Protein AF-A0A7C6YIY3-F1 (afdb_monomer)

Solvent-accessible surface area (backbone atoms only — not comparable to full-atom values): 11981 Å² total; per-residue (Å²): 142,81,89,78,85,79,81,83,80,80,79,81,80,77,78,80,65,82,76,71,79,77,75,71,78,44,75,44,68,68,33,53,47,62,48,60,48,76,45,99,86,61,43,29,39,39,35,44,36,36,70,47,100,88,43,53,32,35,40,30,30,36,34,47,56,47,96,88,16,59,34,38,36,41,31,67,74,49,58,44,71,74,20,44,35,39,30,24,82,47,53,81,66,39,66,29,34,70,70,49,66,71,72,49,68,59,40,39,60,69,67,86,74,91,46,59,62,47,76,37,41,46,79,42,74,44,38,35,28,35,40,38,38,45,64,90,82,38,60,93,87,38,51,28,25,13,24,28,36,31,38,34,25,74,44,84,51,57,43,64,81,46,27,35,35,20,66,68,46,78,16,26,23,26,94,52,97,48,50,68,76,70,92,48,63,72,59,50,52,54,51,53,53,52,62,65,69,61,63,77,82,79,77,79,82,79,80,131

Foldseek 3Di:
DDDDDDDDDDDPPPPPDPPPPPPDWDKDKPQKDKDWDQDPVQKIKMKIWGNDPFDIKMWIDIWGADPQLQKIWGWTPDIDVRWFKFKFWDDFFDWFADVCRVPGQGQDGPPDDTGDIDMAGAPDKTKIKMWTHDPVPDDQVGQIKIKMWIWHRNSHTIDTPIMMITHNRQTDGTPDRDGDDPPPDVVVVVVVVVVVVPPPPPDDDDDD

Mean predicted aligned error: 12.13 Å

Radius of gyration: 26.83 Å; Cα contacts (8 Å, |Δi|>4): 443; chains: 1; bounding box: 51×80×80 Å

Structure (mmCIF, N/CA/C/O backbone):
data_AF-A0A7C6YIY3-F1
#
_entry.id   AF-A0A7C6YIY3-F1
#
loop_
_atom_site.group_PDB
_atom_site.id
_atom_site.type_symbol
_atom_site.label_atom_id
_atom_site.label_alt_id
_atom_site.label_comp_id
_atom_site.label_asym_id
_atom_site.label_entity_id
_atom_site.label_seq_id
_atom_site.pdbx_PDB_ins_code
_atom_site.Cartn_x
_atom_site.Cartn_y
_atom_site.Cartn_z
_atom_site.occupancy
_atom_site.B_iso_or_equiv
_atom_site.auth_seq_id
_atom_site.auth_comp_id
_atom_site.auth_asym_id
_atom_site.auth_atom_id
_atom_site.pdbx_PDB_model_num
ATOM 1 N N . MET A 1 1 ? 33.612 -50.902 -59.849 1.00 39.56 1 MET A N 1
ATOM 2 C CA . MET A 1 1 ? 32.953 -50.657 -58.546 1.00 39.56 1 MET A CA 1
ATOM 3 C C . MET A 1 1 ? 33.917 -49.926 -57.624 1.00 39.56 1 MET A C 1
ATOM 5 O O . MET A 1 1 ? 34.921 -50.506 -57.236 1.00 39.56 1 MET A O 1
ATOM 9 N N . ARG A 1 2 ? 33.651 -48.655 -57.305 1.00 32.12 2 ARG A N 1
ATOM 10 C CA . ARG A 1 2 ? 34.307 -47.926 -56.209 1.00 32.12 2 ARG A CA 1
ATOM 11 C C . ARG A 1 2 ? 33.213 -47.223 -55.412 1.00 32.12 2 ARG A C 1
ATOM 13 O O . ARG A 1 2 ? 32.501 -46.386 -55.956 1.00 32.12 2 ARG A O 1
ATOM 20 N N . LEU A 1 3 ? 33.052 -47.638 -54.158 1.00 38.47 3 LEU A N 1
ATOM 21 C CA . LEU A 1 3 ? 32.149 -47.038 -53.182 1.00 38.47 3 LEU A CA 1
ATOM 22 C C . LEU A 1 3 ? 32.802 -45.736 -52.694 1.00 38.47 3 LEU A C 1
ATOM 24 O O . LEU A 1 3 ? 33.882 -45.785 -52.111 1.00 38.47 3 LEU A O 1
ATOM 28 N N . VAL A 1 4 ? 32.179 -44.582 -52.935 1.00 35.66 4 VAL A N 1
ATOM 29 C CA . VAL A 1 4 ? 32.596 -43.310 -52.323 1.00 35.66 4 VAL A CA 1
ATOM 30 C C . VAL A 1 4 ? 31.520 -42.915 -51.323 1.00 35.66 4 VAL A C 1
ATOM 32 O O . VAL A 1 4 ? 30.440 -42.459 -51.693 1.00 35.66 4 VAL A O 1
ATOM 35 N N . ALA A 1 5 ? 31.812 -43.137 -50.044 1.00 40.94 5 ALA A N 1
ATOM 36 C CA . ALA A 1 5 ? 30.994 -42.669 -48.939 1.00 40.94 5 ALA A CA 1
ATOM 37 C C . ALA A 1 5 ? 31.125 -41.141 -48.836 1.00 40.94 5 ALA A C 1
ATOM 39 O O . ALA A 1 5 ? 32.177 -40.628 -48.465 1.00 40.94 5 ALA A O 1
ATOM 40 N N . LYS A 1 6 ? 30.063 -40.402 -49.172 1.00 39.03 6 LYS A N 1
ATOM 41 C CA . LYS A 1 6 ? 29.974 -38.965 -48.882 1.00 39.03 6 LYS A CA 1
ATOM 42 C C . LYS A 1 6 ? 29.513 -38.786 -47.435 1.00 39.03 6 LYS A C 1
ATOM 44 O O . LYS A 1 6 ? 28.383 -39.124 -47.092 1.00 39.03 6 LYS A O 1
ATOM 49 N N . HIS A 1 7 ? 30.409 -38.296 -46.583 1.00 38.88 7 HIS A N 1
ATOM 50 C CA . HIS A 1 7 ? 30.080 -37.834 -45.239 1.00 38.88 7 HIS A CA 1
ATOM 51 C C . HIS A 1 7 ? 29.157 -36.614 -45.329 1.00 38.88 7 HIS A C 1
ATOM 53 O O . HIS A 1 7 ? 29.499 -35.613 -45.954 1.00 38.88 7 HIS A O 1
ATOM 59 N N . ILE A 1 8 ? 27.976 -36.715 -44.719 1.00 45.12 8 ILE A N 1
ATOM 60 C CA . ILE A 1 8 ? 27.079 -35.580 -44.504 1.00 45.12 8 ILE A CA 1
ATOM 61 C C . ILE A 1 8 ? 27.660 -34.804 -43.322 1.00 45.12 8 ILE A C 1
ATOM 63 O O . ILE A 1 8 ? 27.563 -35.244 -42.178 1.00 45.12 8 ILE A O 1
ATOM 67 N N . LEU A 1 9 ? 28.315 -33.683 -43.620 1.00 38.78 9 LEU A N 1
ATOM 68 C CA . LEU A 1 9 ? 28.727 -32.701 -42.627 1.00 38.78 9 LEU A CA 1
ATOM 69 C C . LEU A 1 9 ? 27.454 -31.970 -42.168 1.00 38.78 9 LEU A C 1
ATOM 71 O O . LEU A 1 9 ? 26.883 -31.181 -42.916 1.00 38.78 9 LEU A O 1
ATOM 75 N N . ALA A 1 10 ? 26.956 -32.291 -40.976 1.00 40.22 10 ALA A N 1
ATOM 76 C CA . ALA A 1 10 ? 25.868 -31.545 -40.357 1.00 40.22 10 ALA A CA 1
ATOM 77 C C . ALA A 1 10 ? 26.463 -30.304 -39.682 1.00 40.22 10 ALA A C 1
ATOM 79 O O . ALA A 1 10 ? 27.001 -30.382 -38.579 1.00 40.22 10 ALA A O 1
ATOM 80 N N . THR A 1 11 ? 26.411 -29.167 -40.370 1.00 42.62 11 THR A N 1
ATOM 81 C CA . THR A 1 11 ? 26.765 -27.867 -39.798 1.00 42.62 11 THR A CA 1
ATOM 82 C C . THR A 1 11 ? 25.666 -27.460 -38.820 1.00 42.62 11 THR A C 1
ATOM 84 O O . THR A 1 11 ? 24.574 -27.078 -39.234 1.00 42.62 11 THR A O 1
ATOM 87 N N . ILE A 1 12 ? 25.934 -27.563 -37.518 1.00 45.62 12 ILE A N 1
ATOM 88 C CA . ILE A 1 12 ? 25.089 -26.948 -36.491 1.00 45.62 12 ILE A CA 1
ATOM 89 C C . ILE A 1 12 ? 25.395 -25.450 -36.531 1.00 45.62 12 ILE A C 1
ATOM 91 O O . ILE A 1 12 ? 26.415 -25.000 -36.013 1.00 45.62 12 ILE A O 1
ATOM 95 N N . VAL A 1 13 ? 24.534 -24.683 -37.197 1.00 43.25 13 VAL A N 1
ATOM 96 C CA . VAL A 1 13 ? 24.533 -23.222 -37.095 1.00 43.25 13 VAL A CA 1
ATOM 97 C C . VAL A 1 13 ? 23.925 -22.885 -35.738 1.00 43.25 13 VAL A C 1
ATOM 99 O O . VAL A 1 13 ? 22.707 -22.878 -35.577 1.00 43.25 13 VAL A O 1
ATOM 102 N N . VAL A 1 14 ? 24.776 -22.665 -34.737 1.00 43.12 14 VAL A N 1
ATOM 103 C CA . VAL A 1 14 ? 24.353 -22.033 -33.485 1.00 43.12 14 VAL A CA 1
ATOM 104 C C . VAL A 1 14 ? 24.139 -20.560 -33.815 1.00 43.12 14 VAL A C 1
ATOM 106 O O . VAL A 1 14 ? 25.095 -19.799 -33.935 1.00 43.12 14 VAL A O 1
ATOM 109 N N . LEU A 1 15 ? 22.883 -20.179 -34.049 1.00 44.00 15 LEU A N 1
ATOM 110 C CA . LEU A 1 15 ? 22.473 -18.781 -34.111 1.00 44.00 15 LEU A CA 1
ATOM 111 C C . LEU A 1 15 ? 22.815 -18.148 -32.759 1.00 44.00 15 LEU A C 1
ATOM 113 O O . LEU A 1 15 ? 22.120 -18.367 -31.770 1.00 44.00 15 LEU A O 1
ATOM 117 N N . SER A 1 16 ? 23.903 -17.384 -32.715 1.00 43.12 16 SER A N 1
ATOM 118 C CA . SER A 1 16 ? 24.201 -16.451 -31.634 1.00 43.12 16 SER A CA 1
ATOM 119 C C . SER A 1 16 ? 23.201 -15.298 -31.712 1.00 43.12 16 SER A C 1
ATOM 121 O O . SER A 1 16 ? 23.527 -14.200 -32.165 1.00 43.12 16 SER A O 1
ATOM 123 N N . ALA A 1 17 ? 21.949 -15.566 -31.344 1.00 47.16 17 ALA A N 1
ATOM 124 C CA . ALA A 1 17 ? 21.047 -14.497 -30.970 1.00 47.16 17 ALA A CA 1
ATOM 125 C C . ALA A 1 17 ? 21.669 -13.801 -29.748 1.00 47.16 17 ALA A C 1
ATOM 127 O O . ALA A 1 17 ? 22.177 -14.500 -28.862 1.00 47.16 17 ALA A O 1
ATOM 128 N N . PRO A 1 18 ? 21.684 -12.460 -29.687 1.00 43.66 18 PRO A N 1
ATOM 129 C CA . PRO A 1 18 ? 22.005 -11.789 -28.443 1.00 43.66 18 PRO A CA 1
ATOM 130 C C . PRO A 1 18 ? 21.003 -12.305 -27.415 1.00 43.66 18 PRO A C 1
ATOM 132 O O . PRO A 1 18 ? 19.796 -12.109 -27.554 1.00 43.66 18 PRO A O 1
ATOM 135 N N . ILE A 1 19 ? 21.503 -13.029 -26.417 1.00 48.44 19 ILE A N 1
ATOM 136 C CA . ILE A 1 19 ? 20.748 -13.275 -25.201 1.00 48.44 19 ILE A CA 1
ATOM 137 C C . ILE A 1 19 ? 20.610 -11.878 -24.607 1.00 48.44 19 ILE A C 1
ATOM 139 O O . ILE A 1 19 ? 21.538 -11.385 -23.968 1.00 48.44 19 ILE A O 1
ATOM 143 N N . ALA A 1 20 ? 19.504 -11.189 -24.904 1.00 46.34 20 ALA A N 1
ATOM 144 C CA . ALA A 1 20 ? 19.043 -10.133 -24.025 1.00 46.34 20 ALA A CA 1
ATOM 145 C C . ALA A 1 20 ? 19.042 -10.791 -22.648 1.00 46.34 20 ALA A C 1
ATOM 147 O O . ALA A 1 20 ? 18.379 -11.814 -22.474 1.00 46.34 20 ALA A O 1
ATOM 148 N N . ALA A 1 21 ? 19.916 -10.330 -21.753 1.00 49.81 21 ALA A N 1
ATOM 149 C CA . ALA A 1 21 ? 19.977 -10.850 -20.404 1.00 49.81 21 ALA A CA 1
ATOM 150 C C . ALA A 1 21 ? 18.577 -10.651 -19.824 1.00 49.81 21 ALA A C 1
ATOM 152 O O . ALA A 1 21 ? 18.190 -9.525 -19.520 1.00 49.81 21 ALA A O 1
ATOM 153 N N . LEU A 1 22 ? 17.790 -11.727 -19.800 1.00 57.31 22 LEU A N 1
ATOM 154 C CA . LEU A 1 22 ? 16.490 -11.750 -19.161 1.00 57.31 22 LEU A CA 1
ATOM 155 C C . LEU A 1 22 ? 16.802 -11.508 -17.689 1.00 57.31 22 LEU A C 1
ATOM 157 O O . LEU A 1 22 ? 17.429 -12.338 -17.026 1.00 57.31 22 LEU A O 1
ATOM 161 N N . ALA A 1 23 ? 16.543 -10.280 -17.247 1.00 64.75 23 ALA A N 1
ATOM 162 C CA . ALA A 1 23 ? 16.708 -9.918 -15.859 1.00 64.75 23 ALA A CA 1
ATOM 163 C C . ALA A 1 23 ? 15.622 -10.681 -15.112 1.00 64.75 23 ALA A C 1
ATOM 165 O O . ALA A 1 23 ? 14.443 -10.371 -15.260 1.00 64.75 23 ALA A O 1
ATOM 166 N N . LEU A 1 24 ? 16.032 -11.710 -14.370 1.00 78.31 24 LEU A N 1
ATOM 167 C CA . LEU A 1 24 ? 15.120 -12.430 -13.4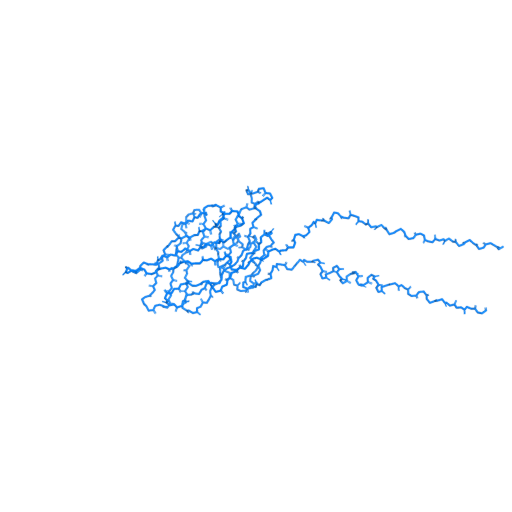96 1.00 78.31 24 LEU A CA 1
ATOM 168 C C . LEU A 1 24 ? 14.465 -11.415 -12.553 1.00 78.31 24 LEU A C 1
ATOM 170 O O . LEU A 1 24 ? 15.185 -10.560 -12.024 1.00 78.31 24 LEU A O 1
ATOM 174 N N . PRO A 1 25 ? 13.147 -11.506 -12.323 1.00 83.81 25 PRO A N 1
ATOM 175 C CA . PRO A 1 25 ? 12.470 -10.591 -11.423 1.00 83.81 25 PRO A CA 1
ATOM 176 C C . PRO A 1 25 ? 13.109 -10.663 -10.037 1.00 83.81 25 PRO A C 1
ATOM 178 O O . PRO A 1 25 ? 13.363 -11.747 -9.502 1.00 83.81 25 PRO A O 1
ATOM 181 N N . VAL A 1 26 ? 13.366 -9.494 -9.458 1.00 88.81 26 VAL A N 1
ATOM 182 C CA . VAL A 1 26 ? 13.938 -9.359 -8.118 1.00 88.81 26 VAL A CA 1
ATOM 183 C C . VAL A 1 26 ? 12.818 -8.899 -7.206 1.00 88.81 26 VAL A C 1
ATOM 185 O O . VAL A 1 26 ? 12.402 -7.745 -7.276 1.00 88.81 26 VAL A O 1
ATOM 188 N N . ILE A 1 27 ? 12.314 -9.824 -6.388 1.00 90.56 27 ILE A N 1
ATOM 189 C CA . ILE A 1 27 ? 11.219 -9.574 -5.450 1.00 90.56 27 ILE A CA 1
ATOM 190 C C . ILE A 1 27 ? 11.792 -9.416 -4.048 1.00 90.56 27 ILE A C 1
ATOM 192 O O . ILE A 1 27 ? 12.449 -10.321 -3.531 1.00 90.56 27 ILE A O 1
ATOM 196 N N . GLU A 1 28 ? 11.492 -8.284 -3.429 1.00 91.69 28 GLU A N 1
ATOM 197 C CA . GLU A 1 28 ? 11.778 -8.002 -2.029 1.00 91.69 28 GLU A CA 1
ATOM 198 C C . GLU A 1 28 ? 10.480 -7.987 -1.228 1.00 91.69 28 GLU A C 1
ATOM 200 O O . GLU A 1 28 ? 9.448 -7.519 -1.706 1.00 91.69 28 GLU A O 1
ATOM 205 N N . TRP A 1 29 ? 10.537 -8.518 -0.011 1.00 93.44 29 TRP A N 1
ATOM 206 C CA . TRP A 1 29 ? 9.397 -8.659 0.890 1.00 93.44 29 TRP A CA 1
ATOM 207 C C . TRP A 1 29 ? 9.463 -7.645 2.023 1.00 93.44 29 TRP A C 1
ATOM 209 O O . TRP A 1 29 ? 10.544 -7.168 2.359 1.00 93.44 29 TRP A O 1
ATOM 219 N N . ASP A 1 30 ? 8.308 -7.363 2.626 1.00 93.69 30 ASP A N 1
ATOM 220 C CA . ASP A 1 30 ? 8.173 -6.461 3.776 1.00 93.69 30 ASP A CA 1
ATOM 221 C C . ASP A 1 30 ? 8.700 -5.045 3.490 1.00 93.69 30 ASP A C 1
ATOM 223 O O . ASP A 1 30 ? 9.274 -4.368 4.342 1.00 93.69 30 ASP A O 1
ATOM 227 N N . THR A 1 31 ? 8.477 -4.593 2.257 1.00 92.38 31 THR A N 1
ATOM 228 C CA . THR A 1 31 ? 8.979 -3.327 1.720 1.00 92.38 31 THR A CA 1
ATOM 229 C C . THR A 1 31 ? 8.103 -2.127 2.063 1.00 92.38 31 THR A C 1
ATOM 231 O O . THR A 1 31 ? 8.478 -1.003 1.740 1.00 92.38 31 THR A O 1
ATOM 234 N N . VAL A 1 32 ? 6.945 -2.319 2.702 1.00 93.25 32 VAL A N 1
ATOM 235 C CA . VAL A 1 32 ? 6.031 -1.233 3.078 1.00 93.25 32 VAL A CA 1
ATOM 236 C C . VAL A 1 32 ? 5.832 -1.177 4.584 1.00 93.25 32 VAL A C 1
ATOM 238 O O . VAL A 1 32 ? 5.565 -2.180 5.244 1.00 93.25 32 VAL A O 1
ATOM 241 N N . ARG A 1 33 ? 5.918 0.036 5.128 1.00 94.06 33 ARG A N 1
ATOM 242 C CA . ARG A 1 33 ? 5.692 0.347 6.539 1.00 94.06 33 ARG A CA 1
ATOM 243 C C . ARG A 1 33 ? 4.555 1.344 6.663 1.00 94.06 33 ARG A C 1
ATOM 245 O O . ARG A 1 33 ? 4.484 2.295 5.890 1.00 94.06 33 ARG A O 1
ATOM 252 N N . VAL A 1 34 ? 3.716 1.149 7.673 1.00 94.94 34 VAL A N 1
ATOM 253 C CA . VAL A 1 34 ? 2.663 2.094 8.044 1.00 94.94 34 VAL A CA 1
ATOM 254 C C . VAL A 1 34 ? 2.908 2.614 9.455 1.00 94.94 34 VAL A C 1
ATOM 256 O O . VAL A 1 34 ? 3.356 1.879 10.335 1.00 94.94 34 VAL A O 1
ATOM 259 N N . SER A 1 35 ? 2.621 3.889 9.665 1.00 96.50 35 SER A N 1
ATOM 260 C CA . SER A 1 35 ? 2.409 4.477 10.981 1.00 96.50 35 SER A CA 1
ATOM 261 C C . SER A 1 35 ? 0.991 5.017 11.009 1.00 96.50 35 SER A C 1
ATOM 263 O O . SER A 1 35 ? 0.559 5.635 10.039 1.00 96.50 35 SER A O 1
ATOM 265 N N . TYR A 1 36 ? 0.281 4.765 12.099 1.00 97.38 36 TYR A N 1
ATOM 266 C CA . TYR A 1 36 ? -1.085 5.209 12.312 1.00 97.38 36 TYR A CA 1
ATOM 267 C C . TYR A 1 36 ? -1.205 5.690 13.755 1.00 97.38 36 TYR A C 1
ATOM 269 O O . TYR A 1 36 ? -0.729 5.018 14.671 1.00 97.38 36 TYR A O 1
ATOM 277 N N . ASP A 1 37 ? -1.817 6.850 13.943 1.00 97.06 37 ASP A N 1
ATOM 278 C CA . ASP A 1 37 ? -2.090 7.442 15.245 1.00 97.06 37 ASP A CA 1
ATOM 279 C C . ASP A 1 37 ? -3.506 8.019 15.255 1.00 97.06 37 ASP A C 1
ATOM 281 O O . ASP A 1 37 ? -3.958 8.602 14.268 1.00 97.06 37 ASP A O 1
ATOM 285 N N . TYR A 1 38 ? -4.205 7.855 16.376 1.00 95.56 38 TYR A N 1
ATOM 286 C CA . TYR A 1 38 ? -5.533 8.421 16.588 1.00 95.56 38 TYR A CA 1
ATOM 287 C C . TYR A 1 38 ? -5.484 9.373 17.778 1.00 95.56 38 TYR A C 1
ATOM 289 O O . TYR A 1 38 ? -5.394 8.964 18.939 1.00 95.56 38 TYR A O 1
ATOM 297 N N . GLY A 1 39 ? -5.516 10.664 17.466 1.00 90.31 39 GLY A N 1
ATOM 298 C CA . GLY A 1 39 ? -5.338 11.735 18.425 1.00 90.31 39 GLY A CA 1
ATOM 299 C C . GLY A 1 39 ? -6.551 11.947 19.340 1.00 90.31 39 GLY A C 1
ATOM 300 O O . GLY A 1 39 ? -7.681 11.572 19.019 1.00 90.31 39 GLY A O 1
ATOM 301 N N . PRO A 1 40 ? -6.359 12.655 20.468 1.00 85.75 40 PRO A N 1
ATOM 302 C CA . PRO A 1 40 ? -7.409 12.905 21.460 1.00 85.75 40 PRO A CA 1
ATOM 303 C C . PRO A 1 40 ? -8.582 13.753 20.938 1.00 85.75 40 PRO A C 1
ATOM 305 O O . PRO A 1 40 ? -9.622 13.822 21.587 1.00 85.75 40 PRO A O 1
ATOM 308 N N . TRP A 1 41 ? -8.422 14.397 19.781 1.00 87.38 41 TRP A N 1
ATOM 309 C CA . TRP A 1 41 ? -9.437 15.234 19.137 1.00 87.38 41 TRP A CA 1
ATOM 310 C C . TRP A 1 41 ? -10.194 14.518 18.012 1.00 87.38 41 TRP A C 1
ATOM 312 O O . TRP A 1 41 ? -10.923 15.168 17.272 1.00 87.38 41 TRP A O 1
ATOM 322 N N . GLY A 1 42 ? -10.016 13.202 17.866 1.00 85.19 42 GLY A N 1
ATOM 323 C CA . GLY A 1 42 ? -10.632 12.429 16.785 1.00 85.19 42 GLY A CA 1
ATOM 324 C C . GLY A 1 42 ? -9.900 12.516 15.445 1.00 85.19 42 GLY A C 1
ATOM 325 O O . GLY A 1 42 ? -10.415 12.051 14.435 1.00 85.19 42 GLY A O 1
ATOM 326 N N . GLU A 1 43 ? -8.706 13.107 15.433 1.00 91.81 43 GLU A N 1
ATOM 327 C CA . GLU A 1 43 ? -7.861 13.228 14.246 1.00 91.81 43 GLU A CA 1
ATOM 328 C C . GLU A 1 43 ? -7.085 11.924 14.032 1.00 91.81 43 GLU A C 1
ATOM 330 O O . GLU A 1 43 ? -6.352 11.487 14.922 1.00 91.81 43 GLU A O 1
ATOM 335 N N . VAL A 1 44 ? -7.215 11.315 12.855 1.00 96.88 44 VAL A N 1
ATOM 336 C CA . VAL A 1 44 ? -6.296 10.259 12.416 1.00 96.88 44 VAL A CA 1
ATOM 337 C C . VAL A 1 44 ? -5.083 10.915 11.779 1.00 96.88 44 VAL A C 1
ATOM 339 O O . VAL A 1 44 ? -5.230 11.851 10.999 1.00 96.88 44 VAL A O 1
ATOM 342 N N . ARG A 1 45 ? -3.893 10.396 12.070 1.00 96.88 45 ARG A N 1
ATOM 343 C CA . ARG A 1 45 ? -2.664 10.680 11.327 1.00 96.88 45 ARG A CA 1
ATOM 344 C C . ARG A 1 45 ? -2.085 9.381 10.826 1.00 96.88 45 ARG A C 1
ATOM 346 O O . ARG A 1 45 ? -2.030 8.403 11.569 1.00 96.88 45 ARG A O 1
ATOM 353 N N . PHE A 1 46 ? -1.595 9.382 9.596 1.00 95.81 46 PHE A N 1
ATOM 354 C CA . PHE A 1 46 ? -0.903 8.222 9.064 1.00 95.81 46 PHE A CA 1
ATOM 355 C C . PHE A 1 46 ? 0.314 8.604 8.232 1.00 95.81 46 PHE A C 1
ATOM 357 O O . PHE A 1 46 ? 0.425 9.711 7.703 1.00 95.81 46 PHE A O 1
ATOM 364 N N . SER A 1 47 ? 1.225 7.648 8.093 1.00 93.69 47 SER A N 1
ATOM 365 C CA . SER A 1 47 ? 2.209 7.649 7.017 1.00 93.69 47 SER A CA 1
ATOM 366 C C . SER A 1 47 ? 2.373 6.249 6.446 1.00 93.69 47 SER A C 1
ATOM 368 O O . SER A 1 47 ? 2.328 5.264 7.184 1.00 93.69 47 SER A O 1
ATOM 370 N N . LEU A 1 48 ? 2.562 6.167 5.134 1.00 92.56 48 LEU A N 1
ATOM 371 C CA . LEU A 1 48 ? 2.891 4.951 4.406 1.00 92.56 48 LEU A CA 1
ATOM 372 C C . LEU A 1 48 ? 4.237 5.171 3.720 1.00 92.56 48 LEU A C 1
ATOM 374 O O . LEU A 1 48 ? 4.403 6.114 2.949 1.00 92.56 48 LEU A O 1
ATOM 378 N N . ARG A 1 49 ? 5.204 4.311 4.023 1.00 91.31 49 ARG A N 1
ATOM 379 C CA . ARG A 1 49 ? 6.578 4.392 3.526 1.00 91.31 49 ARG A CA 1
ATOM 380 C C . ARG A 1 49 ? 6.925 3.125 2.775 1.00 91.31 49 ARG A C 1
ATOM 382 O O . ARG A 1 49 ? 6.748 2.033 3.309 1.00 91.31 49 ARG A O 1
ATOM 389 N N . THR A 1 50 ? 7.486 3.278 1.586 1.00 89.00 50 THR A N 1
ATOM 390 C CA . THR A 1 50 ? 8.090 2.181 0.826 1.00 89.00 50 THR A CA 1
ATOM 391 C C . THR A 1 50 ? 9.606 2.218 0.962 1.00 89.00 50 THR A C 1
ATOM 393 O O . THR A 1 50 ? 10.238 3.277 0.955 1.00 89.00 50 THR A O 1
ATOM 396 N N . GLU A 1 51 ? 10.213 1.046 1.074 1.00 81.31 51 GLU A N 1
ATOM 397 C CA . GLU A 1 51 ? 11.643 0.870 0.886 1.00 81.31 51 GLU A CA 1
ATOM 398 C C . GLU A 1 51 ? 11.902 0.877 -0.624 1.00 81.31 51 GLU A C 1
ATOM 400 O O . GLU A 1 51 ? 11.353 0.056 -1.358 1.00 81.31 51 GLU A O 1
ATOM 405 N N . HIS A 1 52 ? 12.705 1.823 -1.100 1.00 67.69 52 HIS A N 1
ATOM 406 C CA . HIS A 1 52 ? 13.065 1.976 -2.510 1.00 67.69 52 HIS A CA 1
ATOM 407 C C . HIS A 1 52 ? 14.582 1.981 -2.654 1.00 67.69 52 HIS A C 1
ATOM 409 O O . HIS A 1 52 ? 15.294 2.484 -1.781 1.00 67.69 52 HIS A O 1
ATOM 415 N N . SER A 1 53 ? 15.061 1.458 -3.780 1.00 59.88 53 SER A N 1
ATOM 416 C CA . SER A 1 53 ? 16.478 1.212 -4.066 1.00 59.88 53 SER A CA 1
ATOM 417 C C . SER A 1 53 ? 17.364 2.462 -3.963 1.00 59.88 53 SER A C 1
ATOM 419 O O . SER A 1 53 ? 18.552 2.356 -3.661 1.00 59.88 53 SER A O 1
ATOM 421 N N . PHE A 1 54 ? 16.798 3.655 -4.189 1.00 62.88 54 PHE A N 1
ATOM 422 C CA . PHE A 1 54 ? 17.547 4.921 -4.232 1.00 62.88 54 PHE A CA 1
ATOM 423 C C . PHE A 1 54 ? 17.105 5.967 -3.198 1.00 62.88 54 PHE A C 1
ATOM 425 O O . PHE A 1 54 ? 17.920 6.773 -2.751 1.00 62.88 54 PHE A O 1
ATOM 432 N N . SER A 1 55 ? 15.823 5.991 -2.830 1.00 66.31 55 SER A N 1
ATOM 433 C CA . SER A 1 55 ? 15.253 6.925 -1.847 1.00 66.31 55 SER A CA 1
ATOM 434 C C . SER A 1 55 ? 13.813 6.523 -1.533 1.00 66.31 55 SER A C 1
ATOM 436 O O . SER A 1 55 ? 13.081 6.296 -2.496 1.00 66.31 55 SER A O 1
ATOM 438 N N . PRO A 1 56 ? 13.398 6.432 -0.256 1.00 70.88 56 PRO A N 1
ATOM 439 C CA . PRO A 1 56 ? 12.052 5.996 0.108 1.00 70.88 56 PRO A CA 1
ATOM 440 C C . PRO A 1 56 ? 10.972 6.923 -0.465 1.00 70.88 56 PRO A C 1
ATOM 442 O O . PRO A 1 56 ? 1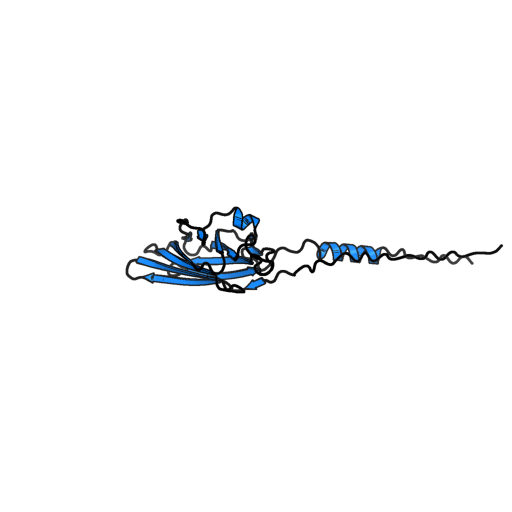1.097 8.153 -0.401 1.00 70.88 56 PRO A O 1
ATOM 445 N N . ALA A 1 57 ? 9.899 6.326 -0.990 1.00 79.62 57 ALA A N 1
ATOM 446 C CA . ALA A 1 57 ? 8.664 7.052 -1.260 1.00 79.62 57 ALA A CA 1
ATOM 447 C C . ALA A 1 57 ? 7.758 6.979 -0.036 1.00 79.62 57 ALA A C 1
ATOM 449 O O . ALA A 1 57 ? 7.421 5.888 0.435 1.00 79.62 57 ALA A O 1
ATOM 450 N N . ASP A 1 58 ? 7.373 8.158 0.435 1.00 86.19 58 ASP A N 1
ATOM 451 C CA . ASP A 1 58 ? 6.546 8.358 1.612 1.00 86.19 58 ASP A CA 1
ATOM 452 C C . ASP A 1 58 ? 5.284 9.116 1.213 1.00 86.19 58 ASP A C 1
ATOM 454 O O . ASP A 1 58 ? 5.379 10.148 0.550 1.00 86.19 58 ASP A O 1
ATOM 458 N N . CYS A 1 59 ? 4.120 8.673 1.679 1.00 88.50 59 CYS A N 1
ATOM 459 C CA . CYS A 1 59 ? 2.933 9.516 1.776 1.00 88.50 59 CYS A CA 1
ATOM 460 C C . CYS A 1 59 ? 2.533 9.671 3.242 1.00 88.50 59 CYS A C 1
ATOM 462 O O . CYS A 1 59 ? 2.731 8.769 4.056 1.00 88.50 59 CYS A O 1
ATOM 464 N N . TRP A 1 60 ? 2.001 10.834 3.596 1.00 91.69 60 TRP A N 1
ATOM 465 C CA . TRP A 1 60 ? 1.434 11.070 4.917 1.00 91.69 60 TRP A CA 1
ATOM 466 C C . TRP A 1 60 ? 0.235 11.997 4.821 1.00 91.69 60 TRP A C 1
ATOM 468 O O . TRP A 1 60 ? 0.070 12.765 3.867 1.00 91.69 60 TRP A O 1
ATOM 478 N N . GLY A 1 61 ? -0.608 11.920 5.834 1.00 93.31 61 GLY A N 1
ATOM 479 C CA . GLY A 1 61 ? -1.784 12.755 5.918 1.00 93.31 61 GLY A CA 1
ATOM 480 C C . GLY A 1 61 ? -2.638 12.384 7.106 1.00 93.31 61 GLY A C 1
ATOM 481 O O . GLY A 1 61 ? -2.139 11.862 8.111 1.00 93.31 61 GLY A O 1
ATOM 482 N N . GLY A 1 62 ? -3.920 12.681 6.968 1.00 95.12 62 GLY A N 1
ATOM 483 C CA . GLY A 1 62 ? -4.881 12.536 8.035 1.00 95.12 62 GLY A CA 1
ATOM 484 C C . GLY A 1 62 ? -5.961 11.513 7.726 1.00 95.12 62 GLY A C 1
ATOM 485 O O . GLY A 1 62 ? -5.842 10.685 6.820 1.00 95.12 62 GLY A O 1
ATOM 486 N N . GLY A 1 63 ? -7.032 11.595 8.500 1.00 95.44 63 GLY A N 1
ATOM 487 C CA . GLY A 1 63 ? -8.232 10.821 8.264 1.00 95.44 63 GLY A CA 1
ATOM 488 C C . GLY A 1 63 ? -9.282 11.015 9.342 1.00 95.44 63 GLY A C 1
ATOM 489 O O . GLY A 1 63 ? -9.112 11.793 10.286 1.00 95.44 63 GLY A O 1
ATOM 490 N N . GLU A 1 64 ? -10.334 10.221 9.229 1.00 95.69 64 GLU A N 1
ATOM 491 C CA . GLU A 1 64 ? -11.389 10.091 10.225 1.00 95.69 64 GLU A CA 1
ATOM 492 C C . GLU A 1 64 ? -11.536 8.629 10.629 1.00 95.69 64 GLU A C 1
ATOM 494 O O . GLU A 1 64 ? -11.431 7.732 9.792 1.00 95.69 64 GLU A O 1
ATOM 499 N N . ARG A 1 65 ? -11.842 8.388 11.903 1.00 96.06 65 ARG A N 1
ATOM 500 C CA . ARG A 1 65 ? -12.166 7.061 12.426 1.00 96.06 65 ARG A CA 1
ATOM 501 C C . ARG A 1 65 ? -13.529 7.103 13.081 1.00 96.06 65 ARG A C 1
ATOM 503 O O . ARG A 1 65 ? -13.837 8.036 13.822 1.00 96.06 65 ARG A O 1
ATOM 510 N N . GLU A 1 66 ? -14.324 6.066 12.868 1.00 95.38 66 GLU A N 1
ATOM 511 C CA . GLU A 1 66 ? -15.571 5.932 13.604 1.00 95.38 66 GLU A CA 1
ATOM 512 C C . GLU A 1 66 ? -15.315 5.700 15.098 1.00 95.38 66 GLU A C 1
ATOM 514 O O . GLU A 1 66 ? -14.371 5.004 15.481 1.00 95.38 66 GLU A O 1
ATOM 519 N N . ALA A 1 67 ? -16.181 6.249 15.952 1.00 91.19 67 ALA A N 1
ATOM 520 C CA . ALA A 1 67 ? -16.059 6.120 17.404 1.00 91.19 67 ALA A CA 1
ATOM 521 C C . ALA A 1 67 ? -16.037 4.655 17.876 1.00 91.19 67 ALA A C 1
ATOM 523 O O . ALA A 1 67 ? -15.261 4.320 18.771 1.00 91.19 67 ALA A O 1
ATOM 524 N N . ASP A 1 68 ? -16.839 3.797 17.240 1.00 93.94 68 ASP A N 1
ATOM 525 C CA . ASP A 1 68 ? -16.952 2.371 17.565 1.00 93.94 68 ASP A CA 1
ATOM 526 C C . ASP A 1 68 ? -15.914 1.500 16.833 1.00 93.94 68 ASP A C 1
ATOM 528 O O . ASP A 1 68 ? -15.851 0.294 17.061 1.00 93.94 68 ASP A O 1
ATOM 532 N N . GLY A 1 69 ? -15.091 2.100 15.965 1.00 94.06 69 GLY A N 1
ATOM 533 C CA . GLY A 1 69 ? -14.010 1.404 15.272 1.00 94.06 69 GLY A CA 1
ATOM 534 C C . GLY A 1 69 ? -14.452 0.496 14.122 1.00 94.06 69 GLY A C 1
ATOM 535 O O . GLY A 1 69 ? -13.688 -0.394 13.760 1.00 94.06 69 GLY A O 1
ATOM 536 N N . TRP A 1 70 ? -15.628 0.687 13.504 1.00 97.62 70 TRP A N 1
ATOM 537 C CA . TRP A 1 70 ? -15.996 -0.135 12.338 1.00 97.62 70 TRP A CA 1
ATOM 538 C C . TRP A 1 70 ? -15.285 0.269 11.054 1.00 97.62 70 TRP A C 1
ATOM 540 O O . TRP A 1 70 ? -15.237 -0.522 10.114 1.00 97.62 70 TRP A O 1
ATOM 550 N N . TRP A 1 71 ? -14.748 1.485 10.988 1.00 97.88 71 TRP A N 1
ATOM 551 C CA . TRP A 1 71 ? -13.991 1.950 9.835 1.00 97.88 71 TRP A CA 1
ATOM 552 C C . TRP A 1 71 ? -13.033 3.087 10.187 1.00 97.88 71 TRP A C 1
ATOM 554 O O . TRP A 1 71 ? -13.207 3.813 11.172 1.00 97.88 71 TRP A O 1
ATOM 564 N N . THR A 1 72 ? -12.035 3.251 9.326 1.00 98.25 72 THR A N 1
ATOM 565 C CA . THR A 1 72 ? -11.167 4.425 9.271 1.00 98.25 72 THR A CA 1
ATOM 566 C C . THR A 1 72 ? -10.999 4.874 7.823 1.00 98.25 72 THR A C 1
ATOM 568 O O . THR A 1 72 ? -11.129 4.081 6.888 1.00 98.25 72 THR A O 1
ATOM 571 N N . THR A 1 73 ? -10.752 6.160 7.626 1.00 97.62 73 THR A N 1
ATOM 572 C CA . THR A 1 73 ? -10.419 6.754 6.332 1.00 97.62 73 THR A CA 1
ATOM 573 C C . THR A 1 73 ? -9.014 7.321 6.389 1.00 97.62 73 THR A C 1
ATOM 575 O O . THR A 1 73 ? -8.588 7.785 7.440 1.00 97.62 73 THR A O 1
ATOM 578 N N . LEU A 1 74 ? -8.293 7.276 5.273 1.00 96.56 74 LEU A N 1
ATOM 579 C CA . LEU A 1 74 ? -6.952 7.832 5.132 1.00 96.56 74 LEU A CA 1
ATOM 580 C C . LEU A 1 74 ? -6.945 8.779 3.929 1.00 96.56 74 LEU A C 1
ATOM 582 O O . LEU A 1 74 ? -7.223 8.345 2.809 1.00 96.56 74 LEU A O 1
ATOM 586 N N . HIS A 1 75 ? -6.621 10.053 4.134 1.00 94.06 75 HIS A N 1
ATOM 587 C CA . HIS A 1 75 ? -6.466 11.041 3.063 1.00 94.06 75 HIS A CA 1
ATOM 588 C C . HIS A 1 75 ? -5.034 11.566 3.031 1.00 94.06 75 HIS A C 1
ATOM 590 O O . HIS A 1 75 ? -4.484 12.001 4.041 1.00 94.06 75 HIS A O 1
ATOM 596 N N . GLN A 1 76 ? -4.401 11.537 1.863 1.00 92.44 76 GLN A N 1
ATOM 597 C CA . GLN A 1 76 ? -3.057 12.084 1.736 1.00 92.44 76 GLN A CA 1
ATOM 598 C C . GLN A 1 76 ? -3.090 13.612 1.784 1.00 92.44 76 GLN A C 1
ATOM 600 O O . GLN A 1 76 ? -3.847 14.256 1.065 1.00 92.44 76 GLN A O 1
ATOM 605 N N . GLU A 1 77 ? -2.194 14.186 2.580 1.00 90.38 77 GLU A N 1
ATOM 606 C CA . GLU A 1 77 ? -1.953 15.631 2.617 1.00 90.38 77 GLU A CA 1
ATOM 607 C C . GLU A 1 77 ? -0.646 15.985 1.910 1.00 90.38 77 GLU A C 1
ATOM 609 O O . GLU A 1 77 ? -0.519 17.046 1.298 1.00 90.38 77 GLU A O 1
ATOM 614 N N . SER A 1 78 ? 0.352 15.102 1.990 1.00 87.38 78 SER A N 1
ATOM 615 C CA . SER A 1 78 ? 1.632 15.306 1.325 1.00 87.38 78 SER A CA 1
ATOM 616 C C . SER A 1 78 ? 2.391 13.996 1.097 1.00 87.38 78 SER A C 1
ATOM 618 O O . SER A 1 78 ? 1.948 12.906 1.461 1.00 87.38 78 SER A O 1
ATOM 620 N N . GLY A 1 79 ? 3.531 14.090 0.422 1.00 83.44 79 GLY A N 1
ATOM 621 C CA . GLY A 1 79 ? 4.383 12.953 0.110 1.00 83.44 79 GLY A CA 1
ATOM 622 C C . GLY A 1 79 ? 5.763 13.370 -0.387 1.00 83.44 79 GLY A C 1
ATOM 623 O O . GLY A 1 79 ? 5.980 14.515 -0.793 1.00 83.44 79 GLY A O 1
ATOM 624 N N . SER A 1 80 ? 6.719 12.444 -0.339 1.00 75.12 80 SER A N 1
ATOM 625 C CA . SER A 1 80 ? 8.066 12.664 -0.857 1.00 75.12 80 SER A CA 1
ATOM 626 C C . SER A 1 80 ? 8.110 12.436 -2.372 1.00 75.12 80 SER A C 1
ATOM 628 O O . SER A 1 80 ? 7.692 11.411 -2.895 1.00 75.12 80 SER A O 1
ATOM 630 N N . ILE A 1 81 ? 8.666 13.407 -3.099 1.00 58.88 81 ILE A N 1
ATOM 631 C CA . ILE A 1 81 ? 8.800 13.365 -4.569 1.00 58.88 81 ILE A CA 1
ATOM 632 C C . ILE A 1 81 ? 9.957 12.438 -5.005 1.00 58.88 81 ILE A C 1
ATOM 634 O O . ILE A 1 81 ? 10.131 12.162 -6.189 1.00 58.88 81 ILE A O 1
ATOM 638 N N . ALA A 1 82 ? 10.782 11.970 -4.060 1.00 53.38 82 ALA A N 1
ATOM 639 C CA . ALA A 1 82 ? 12.075 11.346 -4.344 1.00 53.38 82 ALA A CA 1
ATOM 640 C C . ALA A 1 82 ? 11.986 10.042 -5.160 1.00 53.38 82 ALA A C 1
ATOM 642 O O . ALA A 1 82 ? 12.918 9.731 -5.899 1.00 53.38 82 ALA A O 1
ATOM 643 N N . ALA A 1 83 ? 10.856 9.337 -5.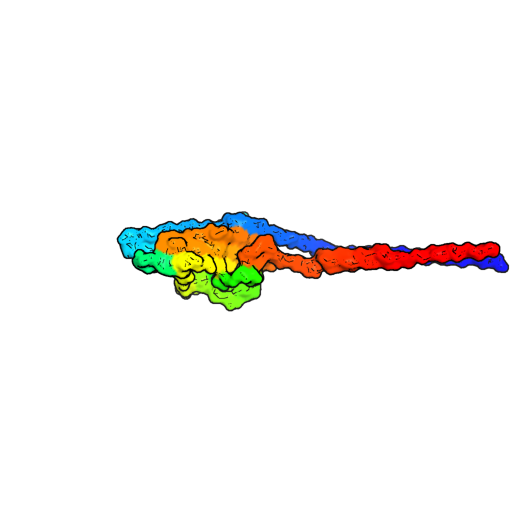104 1.00 57.19 83 ALA A N 1
ATOM 644 C CA . ALA A 1 83 ? 10.435 8.445 -6.173 1.00 57.19 83 ALA A CA 1
ATOM 645 C C . ALA A 1 83 ? 9.014 8.854 -6.542 1.00 57.19 83 ALA A C 1
ATOM 647 O O . ALA A 1 83 ? 8.150 8.923 -5.674 1.00 57.19 83 ALA A O 1
ATOM 648 N N . ALA A 1 84 ? 8.773 9.187 -7.807 1.00 57.88 84 ALA A N 1
ATOM 649 C CA . ALA A 1 84 ? 7.425 9.489 -8.250 1.00 57.88 84 ALA A CA 1
ATOM 650 C C . ALA A 1 84 ? 6.555 8.256 -7.994 1.00 57.88 84 ALA A C 1
ATOM 652 O O . ALA A 1 84 ? 6.830 7.193 -8.548 1.00 57.88 84 ALA A O 1
ATOM 653 N N . PHE A 1 85 ? 5.601 8.372 -7.075 1.00 78.88 85 PHE A N 1
ATOM 654 C CA . PHE A 1 85 ? 4.878 7.225 -6.560 1.00 78.88 85 PHE A CA 1
ATOM 655 C C . PHE A 1 85 ? 3.382 7.406 -6.748 1.00 78.88 85 PHE A C 1
ATOM 657 O O . PHE A 1 85 ? 2.853 8.512 -6.649 1.00 78.88 85 PHE A O 1
ATOM 664 N N . ARG A 1 86 ? 2.713 6.291 -7.021 1.00 89.12 86 ARG A N 1
ATOM 665 C CA . ARG A 1 86 ? 1.258 6.187 -7.086 1.00 89.12 86 ARG A CA 1
ATOM 6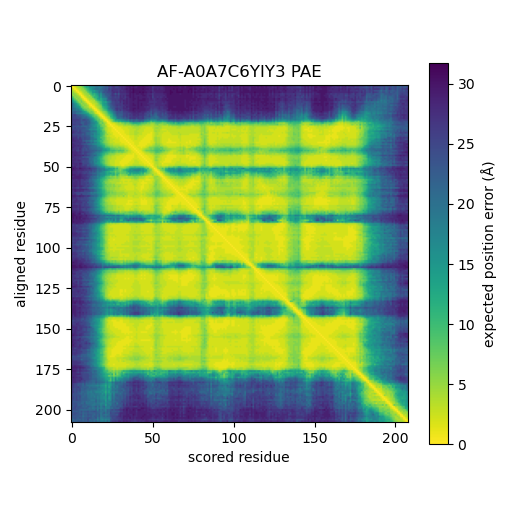66 C C . ARG A 1 86 ? 0.848 4.955 -6.299 1.00 89.12 86 ARG A C 1
ATOM 668 O O . ARG A 1 86 ? 1.413 3.893 -6.543 1.00 89.12 86 ARG A O 1
ATOM 675 N N . PHE A 1 87 ? -0.125 5.092 -5.409 1.00 92.50 87 PHE A N 1
ATOM 676 C CA . PHE A 1 87 ? -0.857 4.001 -4.776 1.00 92.50 87 PHE A CA 1
ATOM 677 C C . PHE A 1 87 ? -2.278 3.970 -5.318 1.00 92.50 87 PHE A C 1
ATOM 679 O O . PHE A 1 87 ? -2.909 5.014 -5.484 1.00 92.50 87 PHE A O 1
ATOM 686 N N . PHE A 1 88 ? -2.787 2.770 -5.550 1.00 95.00 88 PHE A N 1
ATOM 687 C CA . PHE A 1 88 ? -4.126 2.526 -6.071 1.00 95.00 88 PHE A CA 1
ATOM 688 C C . PHE A 1 88 ? -4.676 1.215 -5.507 1.00 95.00 88 PHE A C 1
ATOM 690 O O . PHE A 1 88 ? -3.913 0.338 -5.101 1.00 95.00 88 PHE A O 1
ATOM 697 N N . VAL A 1 89 ? -6.000 1.079 -5.437 1.00 96.94 89 VAL A N 1
ATOM 698 C CA . VAL A 1 89 ? -6.627 -0.156 -4.940 1.00 96.94 89 VAL A CA 1
ATOM 699 C C . VAL A 1 89 ? -6.467 -1.266 -5.975 1.00 96.94 89 VAL A C 1
ATOM 701 O O . VAL A 1 89 ? -6.687 -1.048 -7.164 1.00 96.94 89 VAL A O 1
ATOM 704 N N . VAL A 1 90 ? -6.108 -2.462 -5.514 1.00 97.44 90 VAL A N 1
ATOM 705 C CA . VAL A 1 90 ? -6.020 -3.676 -6.337 1.00 97.44 90 VAL A CA 1
ATOM 706 C C . VAL A 1 90 ? -6.692 -4.845 -5.621 1.00 97.44 90 VAL A C 1
ATOM 708 O O . VAL A 1 90 ? -6.966 -4.783 -4.420 1.00 97.44 90 VAL A O 1
ATOM 711 N N . HIS A 1 91 ? -6.936 -5.936 -6.336 1.00 97.38 91 HIS A N 1
ATOM 712 C CA . HIS A 1 91 ? -7.420 -7.188 -5.767 1.00 97.38 91 HIS A CA 1
ATOM 713 C C . HIS A 1 91 ? -6.291 -8.206 -5.641 1.00 97.38 91 HIS A C 1
ATOM 715 O O . HIS A 1 91 ? -5.263 -8.143 -6.315 1.00 97.38 91 HIS A O 1
ATOM 721 N N . TYR A 1 92 ? -6.494 -9.191 -4.767 1.00 96.12 92 TYR A N 1
ATOM 722 C CA . TYR A 1 92 ? -5.603 -10.343 -4.693 1.00 96.12 92 TYR A CA 1
ATOM 723 C C . TYR A 1 92 ? -5.495 -11.028 -6.064 1.00 96.12 92 TYR A C 1
ATOM 725 O O . TYR A 1 92 ? -6.507 -11.417 -6.645 1.00 96.12 92 TYR A O 1
ATOM 733 N N . GLY A 1 93 ? -4.266 -11.228 -6.537 1.00 95.19 93 GLY A N 1
ATOM 734 C CA . GLY A 1 93 ? -3.973 -11.854 -7.822 1.00 95.19 93 GLY A CA 1
ATOM 735 C C . GLY A 1 93 ? -3.980 -10.906 -9.023 1.00 95.19 93 GLY A C 1
ATOM 736 O O . GLY A 1 93 ? -3.688 -11.376 -10.120 1.00 95.19 93 GLY A O 1
ATOM 737 N N . ASP A 1 94 ? -4.255 -9.610 -8.848 1.00 96.44 94 ASP A N 1
ATOM 738 C CA . ASP A 1 94 ? -4.104 -8.626 -9.926 1.00 96.44 94 ASP A CA 1
ATOM 739 C C . ASP A 1 94 ? -2.623 -8.440 -10.272 1.00 96.44 94 ASP A C 1
ATOM 741 O O . ASP A 1 94 ? -1.771 -8.402 -9.382 1.00 96.44 94 ASP A O 1
ATOM 745 N N . LEU A 1 95 ? -2.304 -8.313 -11.562 1.00 95.44 95 LEU A N 1
ATOM 746 C CA . LEU A 1 95 ? -0.954 -7.980 -12.004 1.00 95.44 95 LEU A CA 1
ATOM 747 C C . LEU A 1 95 ? -0.703 -6.480 -11.830 1.00 95.44 95 LEU A C 1
ATOM 749 O O . LEU A 1 95 ? -1.253 -5.669 -12.566 1.00 95.44 95 LEU A O 1
ATOM 753 N N . VAL A 1 96 ? 0.150 -6.119 -10.875 1.00 94.88 96 VAL A N 1
ATOM 754 C CA . VAL A 1 96 ? 0.611 -4.746 -10.673 1.00 94.88 96 VAL A CA 1
ATOM 755 C C . VAL A 1 96 ? 1.777 -4.466 -11.614 1.00 94.88 96 VAL A C 1
ATOM 757 O O . VAL A 1 96 ? 2.903 -4.898 -11.364 1.00 94.88 96 VAL A O 1
ATOM 760 N N . ASP A 1 97 ? 1.496 -3.746 -12.693 1.00 92.25 97 ASP A N 1
ATOM 761 C CA . ASP A 1 97 ? 2.453 -3.347 -13.722 1.00 92.25 97 ASP A CA 1
ATOM 762 C C . ASP A 1 97 ? 2.173 -1.919 -14.233 1.00 92.25 97 ASP A C 1
ATOM 764 O O . ASP A 1 97 ? 1.409 -1.154 -13.633 1.00 92.25 97 ASP A O 1
ATOM 768 N N . PHE A 1 98 ? 2.833 -1.535 -15.332 1.00 89.94 98 PHE A N 1
ATOM 769 C CA . PHE A 1 98 ? 2.643 -0.230 -15.960 1.00 89.94 98 PHE A CA 1
ATOM 770 C C . PHE A 1 98 ? 1.180 0.018 -16.344 1.00 89.94 98 PHE A C 1
ATOM 772 O O . PHE A 1 98 ? 0.626 1.049 -15.958 1.00 89.94 98 PHE A O 1
ATOM 779 N N . ASP A 1 99 ? 0.556 -0.929 -17.043 1.00 92.19 99 ASP A N 1
ATOM 780 C CA . ASP A 1 99 ? -0.784 -0.769 -17.605 1.00 92.19 99 ASP A CA 1
ATOM 781 C C . ASP A 1 99 ? -1.834 -0.625 -16.496 1.00 92.19 99 ASP A C 1
ATOM 783 O O . ASP A 1 99 ? -2.693 0.265 -16.560 1.00 92.19 99 ASP A O 1
ATOM 787 N N . LEU A 1 100 ? -1.741 -1.435 -15.434 1.00 94.06 100 LEU A N 1
ATOM 788 C CA . LEU A 1 100 ? -2.628 -1.286 -14.281 1.00 94.06 100 LEU A CA 1
ATOM 789 C C . LEU A 1 100 ? -2.383 0.049 -13.564 1.00 94.06 100 LEU A C 1
ATOM 791 O O . LEU A 1 100 ? -3.340 0.733 -13.208 1.00 94.06 100 LEU A O 1
ATOM 795 N N . SER A 1 101 ? -1.122 0.464 -13.400 1.00 92.00 101 SER A N 1
ATOM 796 C CA . SER A 1 101 ? -0.787 1.727 -12.721 1.00 92.00 101 SER A CA 1
ATOM 797 C C . SER A 1 101 ? -1.250 2.987 -13.462 1.00 92.00 101 SER A C 1
ATOM 799 O O . SER A 1 101 ? -1.490 4.013 -12.826 1.00 92.00 101 SER A O 1
ATOM 801 N N . GLU A 1 102 ? -1.364 2.930 -14.791 1.00 90.00 102 GLU A N 1
ATOM 802 C CA . GLU A 1 102 ? -1.841 4.048 -15.617 1.00 90.00 102 GLU A CA 1
ATOM 803 C C . GLU A 1 102 ? -3.363 4.094 -15.748 1.00 90.00 102 GLU A C 1
ATOM 805 O O . GLU A 1 102 ? -3.940 5.164 -15.930 1.00 90.00 102 GLU A O 1
ATOM 810 N N . SER A 1 103 ? -4.025 2.941 -15.661 1.00 93.19 103 SER A N 1
ATOM 811 C CA . SER A 1 103 ? -5.484 2.851 -15.782 1.00 93.19 103 SER A CA 1
ATOM 812 C C . SER A 1 103 ? -6.229 2.982 -14.451 1.00 93.19 103 SER A C 1
ATOM 814 O O . SER A 1 103 ? -7.445 3.183 -14.458 1.00 93.19 103 SER A O 1
ATOM 816 N N . SER A 1 104 ? -5.525 2.871 -13.322 1.00 93.81 104 SER A N 1
ATOM 817 C CA . SER A 1 104 ? -6.124 2.898 -11.985 1.00 93.81 104 SER A CA 1
ATOM 818 C C . SER A 1 104 ? -6.364 4.312 -11.457 1.00 93.81 104 SER A C 1
ATOM 820 O O . SER A 1 104 ? -5.603 5.243 -11.718 1.00 93.81 104 SER A O 1
ATOM 822 N N . GLU A 1 105 ? -7.403 4.454 -10.633 1.00 93.50 105 GLU A N 1
ATOM 823 C CA . GLU A 1 105 ? -7.631 5.664 -9.846 1.00 93.50 105 GLU A CA 1
ATOM 824 C C . GLU A 1 105 ? -6.574 5.785 -8.739 1.00 93.50 105 GLU A C 1
ATOM 826 O O . GLU A 1 105 ? -6.360 4.859 -7.950 1.00 93.50 105 GLU A O 1
ATOM 831 N N . ILE A 1 106 ? -5.899 6.933 -8.691 1.00 92.00 106 ILE A N 1
ATOM 832 C CA . ILE A 1 106 ? -4.840 7.202 -7.718 1.00 92.00 106 ILE A CA 1
ATOM 833 C C . ILE A 1 106 ? -5.477 7.558 -6.377 1.00 92.00 106 ILE A C 1
ATOM 835 O O . ILE A 1 106 ? -6.236 8.520 -6.275 1.00 92.00 106 ILE A O 1
ATOM 839 N N . ILE A 1 107 ? -5.111 6.801 -5.347 1.00 92.62 107 ILE A N 1
ATOM 840 C CA . ILE A 1 107 ? -5.514 7.036 -3.959 1.00 92.62 107 ILE A CA 1
ATOM 841 C C . ILE A 1 107 ? -4.474 7.889 -3.234 1.00 92.62 107 ILE A C 1
ATOM 843 O O . ILE A 1 107 ? -4.830 8.804 -2.501 1.00 92.62 107 ILE A O 1
ATOM 847 N N . PHE A 1 108 ? -3.186 7.610 -3.452 1.00 91.44 108 PHE A N 1
ATOM 848 C CA . PHE A 1 108 ? -2.091 8.436 -2.946 1.00 91.44 108 PHE A CA 1
ATOM 849 C C . PHE A 1 108 ? -1.054 8.648 -4.049 1.00 91.44 108 PHE A C 1
ATOM 851 O O . PHE A 1 108 ? -0.624 7.680 -4.673 1.00 91.44 108 PHE A O 1
ATOM 858 N N . GLY A 1 109 ? -0.604 9.874 -4.281 1.00 87.75 109 GLY A N 1
ATOM 859 C CA . GLY A 1 109 ? 0.403 10.168 -5.289 1.00 87.75 109 GLY A CA 1
ATOM 860 C C . GLY A 1 109 ? 1.098 11.512 -5.114 1.00 87.75 109 GLY A C 1
ATOM 861 O O . GLY A 1 109 ? 0.839 12.280 -4.191 1.00 87.75 109 GLY A O 1
ATOM 862 N N . ASN A 1 110 ? 2.055 11.772 -5.999 1.00 80.31 110 ASN A N 1
ATOM 863 C CA . ASN A 1 110 ? 2.781 13.042 -6.086 1.00 80.31 110 ASN A CA 1
ATOM 864 C C . ASN A 1 110 ? 2.269 13.956 -7.215 1.00 80.31 110 ASN A C 1
ATOM 866 O O . ASN A 1 110 ? 2.734 15.089 -7.356 1.00 80.31 110 ASN A O 1
ATOM 870 N N . GLU A 1 111 ? 1.352 13.461 -8.040 1.00 69.06 111 GLU A N 1
ATOM 871 C CA . GLU A 1 111 ? 0.692 14.233 -9.085 1.00 69.06 111 GLU A CA 1
ATOM 872 C C . GLU A 1 111 ? -0.395 15.080 -8.440 1.00 69.06 111 GLU A C 1
ATOM 874 O O . GLU A 1 111 ? -1.236 14.562 -7.717 1.00 69.06 111 GLU A O 1
ATOM 879 N N . GLY A 1 112 ? -0.314 16.399 -8.614 1.00 65.75 112 GLY A N 1
ATOM 880 C CA . GLY A 1 112 ? -1.107 17.332 -7.821 1.00 65.75 112 GLY A CA 1
ATOM 881 C C . GLY A 1 112 ? -2.626 17.096 -7.852 1.00 65.75 112 GLY A C 1
ATOM 882 O O . GLY A 1 112 ? -3.172 16.614 -8.839 1.00 65.75 112 GLY A O 1
ATOM 883 N N . TRP A 1 113 ? -3.261 17.654 -6.812 1.00 67.00 113 TRP A N 1
ATOM 884 C CA . TRP A 1 113 ? -4.699 17.754 -6.495 1.00 67.00 113 TRP A CA 1
ATOM 885 C C . TRP A 1 113 ? -5.306 16.553 -5.757 1.00 67.00 113 TRP A C 1
ATOM 887 O O . TRP A 1 113 ? -4.822 15.434 -5.844 1.00 67.00 113 TRP A O 1
ATOM 897 N N . GLU A 1 114 ? -6.326 16.872 -4.951 1.00 79.69 114 GLU A N 1
ATOM 898 C CA . GLU A 1 114 ? -7.003 16.022 -3.964 1.00 79.69 114 GLU A CA 1
ATOM 899 C C . GLU A 1 114 ? -7.306 14.614 -4.491 1.00 79.69 114 GLU A C 1
ATOM 901 O O . GLU A 1 114 ? -8.005 14.445 -5.490 1.00 79.69 114 GLU A O 1
ATOM 906 N N . HIS A 1 115 ? -6.808 13.604 -3.780 1.00 87.12 115 HIS A N 1
ATOM 907 C CA . HIS A 1 115 ? -7.149 12.209 -4.024 1.00 87.12 115 HIS A CA 1
ATOM 908 C C . HIS A 1 115 ? -8.335 11.783 -3.148 1.00 87.12 115 HIS A C 1
ATOM 910 O O . HIS A 1 115 ? -8.516 12.327 -2.050 1.00 87.12 115 HIS A O 1
ATOM 916 N N . PRO A 1 116 ? -9.147 10.808 -3.592 1.00 90.88 116 PRO A N 1
ATOM 917 C CA . PRO A 1 116 ? -10.187 10.231 -2.753 1.00 90.88 116 PRO A CA 1
ATOM 918 C C . PRO A 1 116 ? -9.588 9.623 -1.479 1.00 90.88 116 PRO A C 1
ATOM 920 O O . PRO A 1 116 ? -8.512 9.025 -1.493 1.00 90.88 116 PRO A O 1
ATOM 923 N N . ALA A 1 117 ? -10.315 9.744 -0.368 1.00 93.88 117 ALA A N 1
ATOM 924 C CA . ALA A 1 117 ? -9.925 9.092 0.873 1.00 93.88 117 ALA A CA 1
ATOM 925 C C . ALA A 1 117 ? -10.030 7.564 0.734 1.00 93.88 117 ALA A C 1
ATOM 927 O O . ALA A 1 117 ? -11.042 7.031 0.272 1.00 93.88 117 ALA A O 1
ATOM 928 N N . LEU A 1 118 ? -9.004 6.851 1.192 1.00 96.69 118 LEU A N 1
ATOM 929 C CA . LEU A 1 118 ? -9.029 5.398 1.298 1.00 96.69 118 LEU A CA 1
ATOM 930 C C . LEU A 1 118 ? -9.841 4.993 2.521 1.00 96.69 118 LEU A C 1
ATOM 932 O O . LEU A 1 118 ? -9.443 5.297 3.641 1.00 96.69 118 LEU A O 1
ATOM 936 N N . ARG A 1 119 ? -10.932 4.257 2.331 1.00 97.75 119 ARG A N 1
ATOM 937 C CA . ARG A 1 119 ? -11.689 3.662 3.436 1.00 97.75 119 ARG A CA 1
ATOM 938 C C . ARG A 1 119 ? -11.193 2.246 3.724 1.00 97.75 119 ARG A C 1
ATOM 940 O O . ARG A 1 119 ? -11.085 1.431 2.812 1.00 97.75 119 ARG A O 1
ATOM 947 N N . LEU A 1 120 ? -10.942 1.957 4.997 1.00 98.31 120 LEU A N 1
ATOM 948 C CA . LEU A 1 120 ? -10.669 0.621 5.518 1.00 98.31 120 LEU A CA 1
ATOM 949 C C . LEU A 1 120 ? -11.783 0.254 6.497 1.00 98.31 120 LEU A C 1
ATOM 951 O O . LEU A 1 120 ? -11.981 0.944 7.499 1.00 98.31 120 LEU A O 1
ATOM 955 N N . ASP A 1 121 ? -12.504 -0.823 6.205 1.00 98.56 121 ASP A N 1
ATOM 956 C CA . ASP A 1 121 ? -13.504 -1.377 7.115 1.00 98.56 121 ASP A CA 1
ATOM 957 C C . ASP A 1 121 ? -12.850 -2.371 8.092 1.00 98.56 121 ASP A C 1
ATOM 959 O O . ASP A 1 121 ? -11.821 -2.990 7.803 1.00 98.56 121 ASP A O 1
ATOM 963 N N . TRP A 1 122 ? -13.451 -2.506 9.272 1.00 98.25 122 TRP A N 1
ATOM 964 C CA . TRP A 1 122 ? -12.972 -3.366 10.349 1.00 98.25 122 TRP A CA 1
ATOM 965 C C . TRP A 1 122 ? -12.825 -4.821 9.906 1.00 98.25 122 TRP A C 1
ATOM 967 O O . TRP A 1 122 ? -13.749 -5.401 9.329 1.00 98.25 122 TRP A O 1
ATOM 977 N N . ASP A 1 123 ? -11.657 -5.396 10.202 1.00 97.81 123 ASP A N 1
ATOM 978 C CA . ASP A 1 123 ? -11.283 -6.786 9.911 1.00 97.81 123 ASP A CA 1
ATOM 979 C C . ASP A 1 123 ? -11.410 -7.177 8.420 1.00 97.81 123 ASP A C 1
ATOM 981 O O . ASP A 1 123 ? -11.492 -8.351 8.056 1.00 97.81 123 ASP A O 1
ATOM 985 N N . GLN A 1 124 ? -11.407 -6.182 7.524 1.00 98.25 124 GLN A N 1
ATOM 986 C CA . GLN A 1 124 ? -11.470 -6.383 6.079 1.00 98.25 124 GLN A CA 1
ATOM 987 C C . GLN A 1 124 ? -10.155 -5.951 5.430 1.00 98.25 124 GLN A C 1
ATOM 989 O O . GLN A 1 124 ? -9.878 -4.755 5.313 1.00 98.25 124 GLN A O 1
ATOM 994 N N . PRO A 1 125 ? -9.307 -6.905 5.004 1.00 97.56 125 PRO A N 1
ATOM 995 C CA . PRO A 1 125 ? -8.043 -6.553 4.392 1.00 97.56 125 PRO A CA 1
ATOM 996 C C . PRO A 1 125 ? -8.242 -5.950 3.002 1.00 97.56 125 PRO A C 1
ATOM 998 O O . PRO A 1 125 ? -8.972 -6.499 2.176 1.00 97.56 125 PRO A O 1
ATOM 1001 N N . LEU A 1 126 ? -7.497 -4.887 2.719 1.00 97.94 126 LEU A N 1
ATOM 1002 C CA . LEU A 1 126 ? -7.468 -4.211 1.426 1.00 97.94 126 LEU A CA 1
ATOM 1003 C C . LEU A 1 126 ? -6.059 -4.276 0.838 1.00 97.94 126 LEU A C 1
ATOM 1005 O O . LEU A 1 126 ? -5.069 -4.156 1.562 1.00 97.94 126 LEU A O 1
ATOM 1009 N N . TYR A 1 127 ? -5.958 -4.469 -0.475 1.00 97.62 127 TYR A N 1
ATOM 1010 C CA . TYR A 1 127 ? -4.680 -4.442 -1.179 1.00 97.62 127 TYR A CA 1
ATOM 1011 C C . TYR A 1 127 ? -4.495 -3.101 -1.886 1.00 97.62 127 TYR A C 1
ATOM 1013 O O . TYR A 1 127 ? -5.361 -2.646 -2.632 1.00 97.62 127 TYR A O 1
ATOM 1021 N N . LEU A 1 128 ? -3.341 -2.486 -1.658 1.00 96.31 128 LEU A N 1
ATOM 1022 C CA . LEU A 1 128 ? -2.862 -1.346 -2.422 1.00 96.31 128 LEU A CA 1
ATOM 1023 C C . LEU A 1 128 ? -1.758 -1.817 -3.356 1.00 96.31 128 LEU A C 1
ATOM 1025 O O . LEU A 1 128 ? -0.767 -2.374 -2.891 1.00 96.31 128 LEU A O 1
ATOM 1029 N N . GLY A 1 129 ? -1.928 -1.589 -4.652 1.00 95.38 129 GLY A N 1
ATOM 1030 C CA . GLY A 1 129 ? -0.847 -1.631 -5.624 1.00 95.38 129 GLY A CA 1
ATOM 1031 C C . GLY A 1 129 ? -0.095 -0.309 -5.601 1.00 95.38 129 GLY A C 1
ATOM 1032 O O . GLY A 1 129 ? -0.659 0.730 -5.247 1.00 95.38 129 GLY A O 1
ATOM 1033 N N . PHE A 1 130 ? 1.182 -0.340 -5.962 1.00 93.44 130 PHE A N 1
ATOM 1034 C CA . PHE A 1 130 ? 1.952 0.876 -6.147 1.00 93.44 130 PHE A CA 1
ATOM 1035 C C . PHE A 1 130 ? 2.972 0.776 -7.268 1.00 93.44 130 PHE A C 1
ATOM 1037 O O . PHE A 1 130 ? 3.477 -0.300 -7.593 1.00 93.44 130 PHE A O 1
ATOM 1044 N N . ARG A 1 131 ? 3.303 1.945 -7.814 1.00 91.31 131 ARG A N 1
ATOM 1045 C CA . ARG A 1 131 ? 4.446 2.162 -8.699 1.00 91.31 131 ARG A CA 1
ATOM 1046 C C . ARG A 1 131 ? 5.401 3.146 -8.047 1.00 91.31 131 ARG A C 1
ATOM 1048 O O . ARG A 1 131 ? 4.943 4.172 -7.553 1.00 91.31 131 ARG A O 1
ATOM 1055 N N . LEU A 1 132 ? 6.699 2.866 -8.106 1.00 87.94 132 LEU A N 1
ATOM 1056 C CA . LEU A 1 132 ? 7.775 3.775 -7.717 1.00 87.94 132 LEU A CA 1
ATOM 1057 C C . LEU A 1 132 ? 8.601 4.149 -8.947 1.00 87.94 132 LEU A C 1
ATOM 1059 O O . LEU A 1 132 ? 8.961 3.288 -9.744 1.00 87.94 132 LEU A O 1
ATOM 1063 N N . GLY A 1 133 ? 8.924 5.430 -9.090 1.00 80.69 133 GLY A N 1
ATOM 1064 C CA . GLY A 1 133 ? 9.664 5.950 -10.235 1.00 80.69 133 GLY A CA 1
ATOM 1065 C C . GLY A 1 133 ? 8.773 6.286 -11.435 1.00 80.69 133 GLY A C 1
ATOM 1066 O O . GLY A 1 133 ? 7.566 6.036 -11.458 1.00 80.69 133 GLY A O 1
ATOM 1067 N N . TYR A 1 134 ? 9.391 6.905 -12.441 1.00 71.75 134 TYR A N 1
ATOM 1068 C CA . TYR A 1 134 ? 8.726 7.312 -13.676 1.00 71.75 134 TYR A CA 1
ATOM 1069 C C . TYR A 1 134 ? 9.537 6.802 -14.869 1.00 71.75 134 TYR A C 1
ATOM 1071 O O . TYR A 1 134 ? 10.633 7.316 -15.114 1.00 71.75 134 TYR A O 1
ATOM 1079 N N . PRO A 1 135 ? 9.022 5.822 -15.630 1.00 61.22 135 PRO A N 1
ATOM 1080 C CA . PRO A 1 135 ? 9.772 5.237 -16.738 1.00 61.22 135 PRO A CA 1
ATOM 1081 C C . PRO A 1 135 ? 10.025 6.250 -17.869 1.00 61.22 135 PRO A C 1
ATOM 1083 O O . PRO A 1 135 ? 10.956 6.081 -18.646 1.00 61.22 135 PRO A O 1
ATOM 1086 N N . GLU A 1 136 ? 9.236 7.325 -17.941 1.00 58.50 136 GLU A N 1
ATOM 1087 C CA . GLU A 1 136 ? 9.304 8.342 -19.001 1.00 58.50 136 GLU A CA 1
ATOM 1088 C C . GLU A 1 136 ? 10.433 9.371 -18.807 1.00 58.50 136 GLU A C 1
ATOM 1090 O O . GLU A 1 136 ? 10.914 9.947 -19.781 1.00 58.50 136 GLU A O 1
ATOM 1095 N N . TYR A 1 137 ? 10.865 9.608 -17.563 1.00 55.34 137 TYR A N 1
ATOM 1096 C CA . TYR A 1 137 ? 11.872 10.630 -17.222 1.00 55.34 137 TYR A CA 1
ATOM 1097 C C . TYR A 1 137 ? 13.205 10.040 -16.759 1.00 55.34 137 TYR A C 1
ATOM 1099 O O . TYR A 1 137 ? 14.196 10.758 -16.610 1.00 55.34 137 TYR A O 1
ATOM 1107 N N . ALA A 1 138 ? 13.236 8.735 -16.521 1.00 52.47 138 ALA A N 1
ATOM 1108 C CA . ALA A 1 138 ? 14.405 8.034 -16.051 1.00 52.47 138 ALA A CA 1
ATOM 1109 C C . ALA A 1 138 ? 15.253 7.502 -17.209 1.00 52.47 138 ALA A C 1
ATOM 1111 O O . ALA A 1 138 ? 14.759 6.824 -18.106 1.00 52.47 138 ALA A O 1
ATOM 1112 N N . SER A 1 139 ? 16.568 7.729 -17.147 1.00 54.09 139 SER A N 1
ATOM 1113 C CA . SER A 1 139 ? 17.515 6.846 -17.835 1.00 54.09 139 SER A CA 1
ATOM 1114 C C . SER A 1 139 ? 17.309 5.400 -17.352 1.00 54.09 139 SER A C 1
ATOM 1116 O O . SER A 1 139 ? 16.690 5.183 -16.311 1.00 54.09 139 SER A O 1
ATOM 1118 N N . GLU A 1 140 ? 17.858 4.400 -18.052 1.00 55.06 140 GLU A N 1
ATOM 1119 C CA . GLU A 1 140 ? 17.735 2.964 -17.706 1.00 55.06 140 GLU A CA 1
ATOM 1120 C C . GLU A 1 140 ? 18.030 2.605 -16.224 1.00 55.06 140 GLU A C 1
ATOM 1122 O O . GLU A 1 140 ? 17.732 1.494 -15.794 1.00 55.06 140 GLU A O 1
ATOM 1127 N N . ALA A 1 141 ? 18.600 3.537 -15.450 1.00 47.47 141 ALA A N 1
ATOM 1128 C CA . ALA A 1 141 ? 18.896 3.454 -14.027 1.00 47.47 141 ALA A CA 1
ATOM 1129 C C . ALA A 1 141 ? 17.713 3.705 -13.059 1.00 47.47 141 ALA A C 1
ATOM 1131 O O . ALA A 1 141 ? 17.875 3.394 -11.884 1.00 47.47 141 ALA A O 1
ATOM 1132 N N . LEU A 1 142 ? 16.552 4.231 -13.487 1.00 55.81 142 LEU A N 1
ATOM 1133 C CA . LEU A 1 142 ? 15.336 4.282 -12.640 1.00 55.81 142 LEU A CA 1
ATOM 1134 C C . LEU A 1 142 ? 14.157 3.622 -13.363 1.00 55.81 142 LEU A C 1
ATOM 1136 O O . LEU A 1 142 ? 13.149 4.258 -13.680 1.00 55.81 142 LEU A O 1
ATOM 1140 N N . ARG A 1 143 ? 14.302 2.329 -13.668 1.00 71.69 143 ARG A N 1
ATOM 1141 C CA . ARG A 1 143 ? 13.149 1.519 -14.078 1.00 71.69 143 ARG A CA 1
ATOM 1142 C C . ARG A 1 143 ? 12.068 1.645 -13.010 1.00 71.69 143 ARG A C 1
ATOM 1144 O O . ARG A 1 143 ? 12.386 1.673 -11.824 1.00 71.69 143 ARG A O 1
ATOM 1151 N N . ALA A 1 144 ? 10.817 1.757 -13.445 1.00 83.88 144 ALA A N 1
ATOM 1152 C CA . ALA A 1 144 ? 9.703 1.751 -12.517 1.00 83.88 144 ALA A CA 1
ATOM 1153 C C . ALA A 1 144 ? 9.738 0.455 -11.702 1.00 83.88 144 ALA A C 1
ATOM 1155 O O . ALA A 1 144 ? 9.973 -0.612 -12.260 1.00 83.88 144 ALA A O 1
ATOM 1156 N N . GLU A 1 145 ? 9.521 0.555 -10.402 1.00 89.25 145 GLU A N 1
ATOM 1157 C CA . GLU A 1 145 ? 9.359 -0.597 -9.525 1.00 89.25 145 GLU A CA 1
ATOM 1158 C C . GLU A 1 145 ? 7.876 -0.742 -9.203 1.00 89.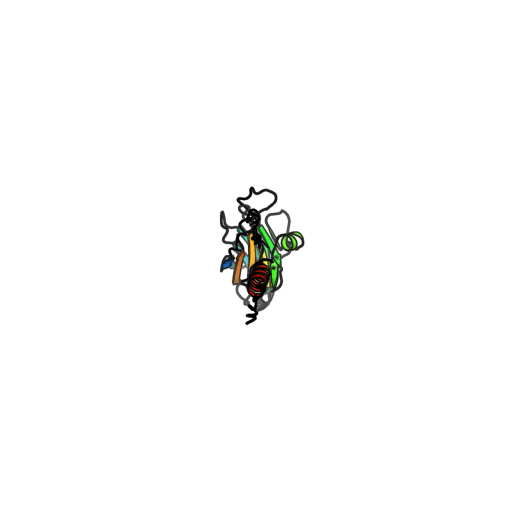25 145 GLU A C 1
ATOM 1160 O O . GLU A 1 145 ? 7.162 0.256 -9.066 1.00 89.25 145 GLU A O 1
ATOM 1165 N N . TYR A 1 146 ? 7.409 -1.976 -9.074 1.00 91.62 146 TYR A N 1
ATOM 1166 C CA . TYR A 1 146 ? 5.996 -2.264 -8.845 1.00 91.62 146 TYR A CA 1
ATOM 1167 C C . TYR A 1 146 ? 5.842 -3.096 -7.594 1.00 91.62 146 TYR A C 1
ATOM 1169 O O . TYR A 1 146 ? 6.621 -4.015 -7.357 1.00 91.62 146 TYR A O 1
ATOM 1177 N N . GLY A 1 147 ? 4.834 -2.808 -6.789 1.00 93.94 147 GLY A N 1
ATOM 1178 C CA . GLY A 1 147 ? 4.637 -3.545 -5.556 1.00 93.94 147 GLY A CA 1
ATOM 1179 C C . GLY A 1 147 ? 3.215 -3.512 -5.055 1.00 93.94 147 GLY A C 1
ATOM 1180 O O . GLY A 1 147 ? 2.323 -2.918 -5.657 1.00 93.94 147 GLY A O 1
ATOM 1181 N N . TRP A 1 148 ? 3.007 -4.193 -3.940 1.00 96.12 148 TRP A N 1
ATOM 1182 C CA . TRP A 1 148 ? 1.728 -4.215 -3.259 1.00 96.12 148 TRP A CA 1
ATOM 1183 C C . TRP A 1 148 ? 1.904 -4.209 -1.743 1.00 96.12 148 TRP A C 1
ATOM 1185 O O . TRP A 1 148 ? 2.910 -4.681 -1.213 1.00 96.12 148 TRP A O 1
ATOM 1195 N N . ALA A 1 149 ? 0.893 -3.710 -1.039 1.00 96.38 149 ALA A N 1
ATOM 1196 C CA . ALA A 1 149 ? 0.763 -3.797 0.408 1.00 96.38 149 ALA A CA 1
ATOM 1197 C C . ALA A 1 149 ? -0.652 -4.236 0.782 1.00 96.38 149 ALA A C 1
ATOM 1199 O O . ALA A 1 149 ? -1.634 -3.745 0.230 1.00 96.38 149 ALA A O 1
ATOM 1200 N N . LYS A 1 150 ? -0.757 -5.164 1.731 1.00 97.88 150 LYS A N 1
ATOM 1201 C CA . LYS A 1 150 ? -2.021 -5.593 2.327 1.00 97.88 150 LYS A CA 1
ATOM 1202 C C . LYS A 1 150 ? -2.227 -4.838 3.631 1.00 97.88 150 LYS A C 1
ATOM 1204 O O . LYS A 1 150 ? -1.500 -5.084 4.593 1.00 97.88 150 LYS A O 1
ATOM 1209 N N . LEU A 1 151 ? -3.209 -3.949 3.660 1.00 97.88 151 LEU A N 1
ATOM 1210 C CA . LEU A 1 151 ? -3.580 -3.184 4.843 1.00 97.88 151 LEU A CA 1
ATOM 1211 C C . LEU A 1 151 ? -4.746 -3.850 5.575 1.00 97.88 151 LEU A C 1
ATOM 1213 O O . LEU A 1 151 ? -5.616 -4.447 4.942 1.00 97.88 151 LEU A O 1
ATOM 1217 N N . LEU A 1 152 ? -4.765 -3.738 6.900 1.00 98.44 152 LEU A N 1
ATOM 1218 C CA . LEU A 1 152 ? -5.880 -4.153 7.751 1.00 98.44 152 LEU A CA 1
ATOM 1219 C C . LEU A 1 152 ? -6.106 -3.108 8.834 1.00 98.44 152 LEU A C 1
ATOM 1221 O O . LEU A 1 152 ? -5.161 -2.734 9.524 1.00 98.44 152 LEU A O 1
ATOM 1225 N N . PHE A 1 153 ? -7.351 -2.685 9.008 1.00 98.44 153 PHE A N 1
ATOM 1226 C CA . PHE A 1 153 ? -7.770 -1.920 10.173 1.00 98.44 153 PHE A CA 1
ATOM 1227 C C . PHE A 1 153 ? -8.423 -2.863 11.191 1.00 98.44 153 PHE A C 1
ATOM 1229 O O . PHE A 1 153 ? -9.386 -3.558 10.866 1.00 98.44 153 PHE A O 1
ATOM 1236 N N . ASP A 1 154 ? -7.892 -2.911 12.412 1.00 98.12 154 ASP A N 1
ATOM 1237 C CA . ASP A 1 154 ? -8.362 -3.824 13.469 1.00 98.12 154 ASP A CA 1
ATOM 1238 C C . ASP A 1 154 ? -9.394 -3.197 14.425 1.00 98.12 154 ASP A C 1
ATOM 1240 O O . ASP A 1 154 ? -9.856 -3.847 15.363 1.00 98.12 154 ASP A O 1
ATOM 1244 N N . GLY A 1 155 ? -9.783 -1.946 14.163 1.00 97.06 155 GLY A N 1
ATOM 1245 C CA . GLY A 1 155 ? -10.693 -1.148 14.989 1.00 97.06 155 GLY A CA 1
ATOM 1246 C C . GLY A 1 155 ? -9.977 -0.081 15.813 1.00 97.06 155 GLY A C 1
ATOM 1247 O O . GLY A 1 155 ? -10.583 0.923 16.194 1.00 97.06 155 GLY A O 1
ATOM 1248 N N . GLU A 1 156 ? -8.671 -0.234 16.022 1.00 96.69 156 GLU A N 1
ATOM 1249 C CA . GLU A 1 156 ? -7.849 0.737 16.734 1.00 96.69 156 GLU A CA 1
ATOM 1250 C C . GLU A 1 156 ? -6.793 1.356 15.821 1.00 96.69 156 GLU A C 1
ATOM 1252 O O . GLU A 1 156 ? -6.667 2.584 15.791 1.00 96.69 156 GLU A O 1
ATOM 1257 N N . THR A 1 157 ? -6.094 0.524 15.045 1.00 97.50 157 THR A N 1
ATOM 1258 C CA . THR A 1 157 ? -4.942 0.908 14.229 1.00 97.50 157 THR A CA 1
ATOM 1259 C C . THR A 1 157 ? -4.937 0.234 12.855 1.00 97.50 157 THR A C 1
ATOM 1261 O O . THR A 1 157 ? -5.644 -0.745 12.605 1.00 97.50 157 THR A O 1
ATOM 1264 N N . VAL A 1 158 ? -4.134 0.782 11.940 1.00 98.19 158 VAL A N 1
ATOM 1265 C CA . VAL A 1 158 ? -3.895 0.219 10.607 1.00 98.19 158 VAL A CA 1
ATOM 1266 C C . VAL A 1 158 ? -2.564 -0.524 10.598 1.00 98.19 158 VAL A C 1
ATOM 1268 O O . VAL A 1 158 ? -1.523 0.036 10.937 1.00 98.19 158 VAL A O 1
ATOM 1271 N N . HIS A 1 159 ? -2.595 -1.776 10.149 1.00 97.69 159 HIS A N 1
ATOM 1272 C CA . HIS A 1 159 ? -1.439 -2.660 10.026 1.00 97.69 159 HIS A CA 1
ATOM 1273 C C . HIS A 1 159 ? -1.116 -2.957 8.568 1.00 97.69 159 HIS A C 1
ATOM 1275 O O . HIS A 1 159 ? -2.017 -3.098 7.742 1.00 97.69 159 HIS A O 1
ATOM 1281 N N . VAL A 1 160 ? 0.169 -3.163 8.272 1.00 97.06 160 VAL A N 1
ATOM 1282 C CA . VAL A 1 160 ? 0.603 -3.856 7.051 1.00 97.06 160 VAL A CA 1
ATOM 1283 C C . VAL A 1 160 ? 0.722 -5.340 7.385 1.00 97.06 160 VAL A C 1
ATOM 1285 O O . VAL A 1 160 ? 1.604 -5.742 8.139 1.00 97.06 160 VAL A O 1
ATOM 1288 N N . LEU A 1 161 ? -0.165 -6.161 6.827 1.00 96.94 161 LEU A N 1
ATOM 1289 C CA . LEU A 1 161 ? -0.143 -7.618 7.008 1.00 96.94 161 LEU A CA 1
ATOM 1290 C C . LEU A 1 161 ? 0.893 -8.316 6.119 1.00 96.94 161 LEU A C 1
ATOM 1292 O O . LEU A 1 161 ? 1.252 -9.464 6.365 1.00 96.94 161 LEU A O 1
ATOM 1296 N N . GLY A 1 162 ? 1.310 -7.654 5.045 1.00 95.81 162 GLY A N 1
ATOM 1297 C CA . GLY A 1 162 ? 2.321 -8.140 4.119 1.00 95.81 162 GLY A CA 1
ATOM 1298 C C . GLY A 1 162 ? 2.513 -7.160 2.974 1.00 95.81 162 GLY A C 1
ATOM 1299 O O . GLY A 1 162 ? 1.601 -6.403 2.634 1.00 95.81 162 GLY A O 1
ATOM 1300 N N . SER A 1 163 ? 3.702 -7.164 2.388 1.00 96.00 163 SER A N 1
ATOM 1301 C CA . SER A 1 163 ? 4.021 -6.346 1.220 1.00 96.00 163 SER A CA 1
ATOM 1302 C C . SER A 1 163 ? 5.148 -6.965 0.409 1.00 96.00 163 SER A C 1
ATOM 1304 O O . SER A 1 163 ? 5.936 -7.754 0.938 1.00 96.00 163 SER A O 1
ATOM 1306 N N . ALA A 1 164 ? 5.213 -6.617 -0.872 1.00 94.25 164 ALA A N 1
ATOM 1307 C CA . ALA A 1 164 ? 6.325 -6.985 -1.734 1.00 94.25 164 ALA A CA 1
ATOM 1308 C C . ALA A 1 164 ? 6.553 -5.937 -2.828 1.00 94.25 164 ALA A C 1
ATOM 1310 O O . ALA A 1 164 ? 5.600 -5.306 -3.288 1.00 94.25 164 ALA A O 1
ATOM 1311 N N . THR A 1 165 ? 7.802 -5.807 -3.275 1.00 92.56 165 THR A N 1
ATOM 1312 C CA . THR A 1 165 ? 8.205 -4.965 -4.409 1.00 92.56 165 THR A CA 1
ATOM 1313 C C . THR A 1 165 ? 9.037 -5.766 -5.401 1.00 92.56 165 THR A C 1
ATOM 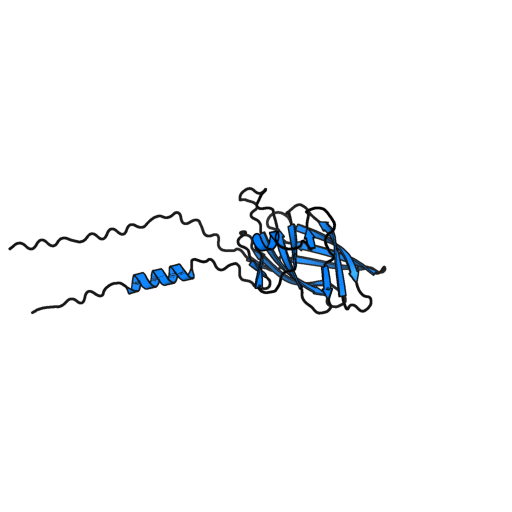1315 O O . THR A 1 165 ? 9.951 -6.490 -5.017 1.00 92.56 165 THR A O 1
ATOM 1318 N N . GLU A 1 166 ? 8.753 -5.596 -6.684 1.00 91.56 166 GLU A N 1
ATOM 1319 C CA . GLU A 1 166 ? 9.526 -6.084 -7.816 1.00 91.56 166 GLU A CA 1
ATOM 1320 C C . GLU A 1 166 ? 10.394 -4.943 -8.367 1.00 91.56 166 GLU A C 1
ATOM 1322 O O . GLU A 1 166 ? 9.891 -3.873 -8.716 1.00 91.56 166 GLU A O 1
ATOM 1327 N N . ARG A 1 167 ? 11.714 -5.161 -8.390 1.00 88.06 167 ARG A N 1
ATOM 1328 C CA . ARG A 1 167 ? 12.732 -4.117 -8.616 1.00 88.06 167 ARG A CA 1
ATOM 1329 C C . ARG A 1 167 ? 13.209 -3.994 -10.069 1.00 88.06 167 ARG A C 1
ATOM 1331 O O . ARG A 1 167 ? 14.011 -3.117 -10.378 1.00 88.06 167 ARG A O 1
ATOM 1338 N N . THR A 1 168 ? 12.799 -4.890 -10.965 1.00 85.56 168 THR A N 1
ATOM 1339 C CA . THR A 1 168 ? 13.275 -4.919 -12.363 1.00 85.56 168 THR A CA 1
ATOM 1340 C C . THR A 1 168 ? 12.344 -4.213 -13.347 1.00 85.56 168 THR A C 1
ATOM 1342 O O . THR A 1 168 ? 12.765 -3.933 -14.477 1.00 85.56 168 THR A O 1
ATOM 1345 N N . GLY A 1 169 ? 11.124 -3.892 -12.910 1.00 87.25 169 GLY A N 1
ATOM 1346 C CA . GLY A 1 169 ? 10.083 -3.221 -13.685 1.00 87.25 169 GLY A CA 1
ATOM 1347 C C . GLY A 1 169 ? 9.236 -4.155 -14.539 1.00 87.25 169 GLY A C 1
ATOM 1348 O O . GLY A 1 169 ? 8.592 -3.705 -15.482 1.00 87.25 169 GLY A O 1
ATOM 1349 N N . LEU A 1 170 ? 9.249 -5.451 -14.228 1.00 87.31 170 LEU A N 1
ATOM 1350 C CA . LEU A 1 170 ? 8.417 -6.455 -14.885 1.00 87.31 170 LEU A CA 1
ATOM 1351 C C . LEU A 1 170 ? 6.996 -6.483 -14.321 1.00 87.31 170 LEU A C 1
ATOM 1353 O O . LEU A 1 170 ? 6.086 -6.879 -15.037 1.00 87.31 170 LEU A O 1
ATOM 1357 N N . GLY A 1 171 ? 6.803 -6.075 -13.067 1.00 90.62 171 GLY A N 1
ATOM 1358 C CA . GLY A 1 171 ? 5.508 -6.152 -12.395 1.00 90.62 171 GLY A CA 1
ATOM 1359 C C . GLY A 1 171 ? 5.344 -7.397 -11.520 1.00 90.62 171 GLY A C 1
ATOM 1360 O O . GLY A 1 171 ? 6.102 -8.371 -11.603 1.00 90.62 171 GLY A O 1
ATOM 1361 N N . ILE A 1 172 ? 4.344 -7.363 -10.641 1.00 93.50 172 ILE A N 1
ATOM 1362 C CA . ILE A 1 172 ? 4.130 -8.366 -9.590 1.00 93.50 172 ILE A CA 1
ATOM 1363 C C . ILE A 1 172 ? 2.650 -8.612 -9.333 1.00 93.50 172 ILE A C 1
ATOM 1365 O O . ILE A 1 172 ? 1.850 -7.685 -9.324 1.00 93.50 172 ILE A O 1
ATOM 1369 N N . TYR A 1 173 ? 2.272 -9.863 -9.078 1.00 95.19 173 TYR A N 1
ATOM 1370 C CA . TYR A 1 173 ? 0.890 -10.193 -8.741 1.00 95.19 173 TYR A CA 1
ATOM 1371 C C . TYR A 1 173 ? 0.584 -9.873 -7.269 1.00 95.19 173 TYR A C 1
ATOM 1373 O O . TYR A 1 173 ? 1.232 -10.406 -6.361 1.00 95.19 173 TYR A O 1
ATOM 1381 N N . ALA A 1 174 ? -0.425 -9.038 -7.022 1.00 95.19 174 A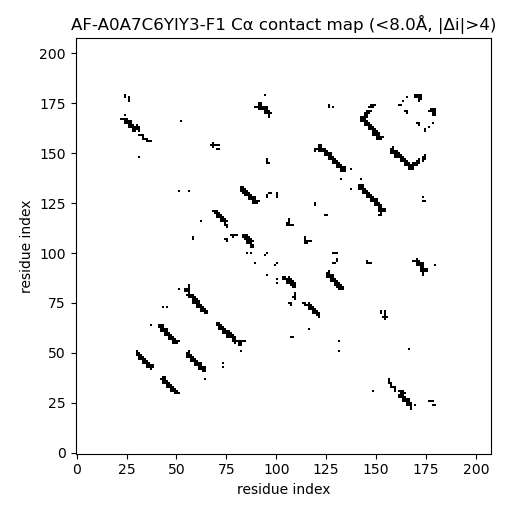LA A N 1
ATOM 1382 C CA . ALA A 1 174 ? -0.811 -8.559 -5.701 1.00 95.19 174 ALA A CA 1
ATOM 1383 C C . ALA A 1 174 ? -1.178 -9.696 -4.740 1.00 95.19 174 ALA A C 1
ATOM 1385 O O . ALA A 1 174 ? -1.916 -10.622 -5.074 1.00 95.19 174 ALA A O 1
ATOM 1386 N N . GLY A 1 175 ? -0.653 -9.635 -3.516 1.00 91.19 175 GLY A N 1
ATOM 1387 C CA . GLY A 1 175 ? -0.845 -10.679 -2.508 1.00 91.19 175 GLY A CA 1
ATOM 1388 C C . GLY A 1 175 ? -0.143 -11.999 -2.816 1.00 91.19 175 GLY A C 1
ATOM 1389 O O . GLY A 1 175 ? -0.254 -12.943 -2.032 1.00 91.19 175 GLY A O 1
ATOM 1390 N N . THR A 1 176 ? 0.597 -12.074 -3.921 1.00 84.94 176 THR A N 1
ATOM 1391 C CA . THR A 1 176 ? 1.406 -13.231 -4.278 1.00 84.94 176 THR A CA 1
ATOM 1392 C C . THR A 1 176 ? 2.888 -12.878 -4.197 1.00 84.94 176 THR A C 1
ATOM 1394 O O . THR A 1 176 ? 3.296 -11.728 -4.356 1.00 84.94 176 THR A O 1
ATOM 1397 N N . GLY A 1 177 ? 3.705 -13.902 -3.974 1.00 69.75 177 GLY A N 1
ATOM 1398 C CA . GLY A 1 177 ? 5.161 -13.802 -4.040 1.00 69.75 177 GLY A CA 1
ATOM 1399 C C . GLY A 1 177 ? 5.753 -14.039 -5.408 1.00 69.75 177 GLY A C 1
ATOM 1400 O O . GLY A 1 177 ? 6.939 -14.336 -5.515 1.00 69.75 177 GLY A O 1
ATOM 1401 N N . THR A 1 178 ? 4.914 -14.026 -6.436 1.00 74.00 178 THR A N 1
ATOM 1402 C CA . THR A 1 178 ? 5.296 -14.399 -7.787 1.00 74.00 178 THR A CA 1
ATOM 1403 C C . THR A 1 178 ? 5.257 -13.162 -8.664 1.00 74.00 178 THR A C 1
ATOM 1405 O O . THR A 1 178 ? 4.212 -12.534 -8.823 1.00 74.00 178 THR A O 1
ATOM 1408 N N . ALA A 1 179 ? 6.402 -12.818 -9.243 1.00 69.19 179 ALA A N 1
ATOM 1409 C CA . ALA A 1 179 ? 6.457 -11.911 -10.379 1.00 69.19 179 ALA A CA 1
ATOM 1410 C C . ALA A 1 179 ? 5.865 -12.596 -11.618 1.00 69.19 179 ALA A C 1
ATOM 1412 O O . ALA A 1 179 ? 5.625 -13.811 -11.601 1.00 69.19 179 ALA A O 1
ATOM 1413 N N . ILE A 1 180 ? 5.639 -11.826 -12.689 1.00 65.06 180 ILE A N 1
ATOM 1414 C CA . ILE A 1 180 ? 5.187 -12.376 -13.972 1.00 65.06 180 ILE A CA 1
ATOM 1415 C C . ILE A 1 180 ? 6.100 -13.553 -14.351 1.00 65.06 180 ILE A C 1
ATOM 1417 O O . ILE A 1 180 ? 7.308 -13.352 -14.507 1.00 65.06 180 ILE A O 1
ATOM 1421 N N . PRO A 1 181 ? 5.573 -14.787 -14.487 1.00 52.81 181 PRO A N 1
ATOM 1422 C CA . PRO A 1 181 ? 6.385 -15.890 -14.965 1.00 52.81 181 PRO A CA 1
ATOM 1423 C C . PRO A 1 181 ? 6.852 -15.541 -16.376 1.00 52.81 181 PRO A C 1
ATOM 1425 O O . PRO A 1 181 ? 6.030 -15.284 -17.256 1.00 52.81 181 PRO A O 1
ATOM 1428 N N . GLU A 1 182 ? 8.169 -15.513 -16.593 1.00 53.25 182 GLU A N 1
ATOM 1429 C CA . GLU A 1 182 ? 8.709 -15.238 -17.920 1.00 53.25 182 GLU A CA 1
ATOM 1430 C C . GLU A 1 182 ? 8.079 -16.199 -18.945 1.00 53.25 182 GLU A C 1
ATOM 1432 O O . GLU A 1 182 ? 8.073 -17.417 -18.718 1.00 53.25 182 GLU A O 1
ATOM 1437 N N . PRO A 1 183 ? 7.596 -15.713 -20.104 1.00 48.59 183 PRO A N 1
ATOM 1438 C CA . PRO A 1 183 ? 6.951 -16.569 -21.099 1.00 48.59 183 PRO A CA 1
ATOM 1439 C C . PRO A 1 183 ? 7.882 -17.594 -21.785 1.00 48.59 183 PRO A C 1
ATOM 1441 O O . PRO A 1 183 ? 7.466 -18.245 -22.741 1.00 48.59 183 PRO A O 1
ATOM 1444 N N . ALA A 1 184 ? 9.124 -17.803 -21.335 1.00 53.53 184 ALA A N 1
ATOM 1445 C CA . ALA A 1 184 ? 10.133 -18.518 -22.11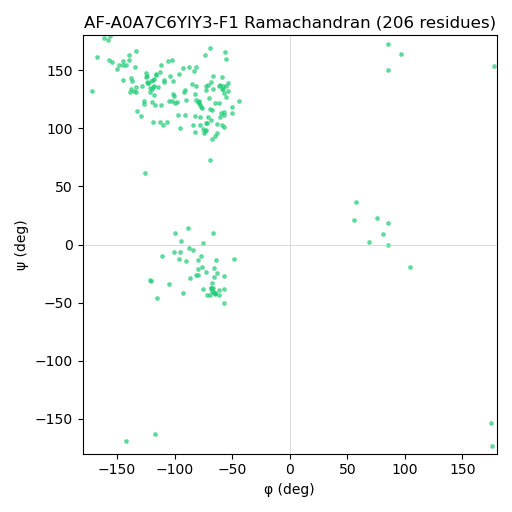9 1.00 53.53 184 ALA A CA 1
ATOM 1446 C C . ALA A 1 184 ? 10.734 -19.771 -21.464 1.00 53.53 184 ALA A C 1
ATOM 1448 O O . ALA A 1 184 ? 11.065 -20.711 -22.187 1.00 53.53 184 ALA A O 1
ATOM 1449 N N . THR A 1 185 ? 10.855 -19.867 -20.138 1.00 51.00 185 THR A N 1
ATOM 1450 C CA . THR A 1 185 ? 11.676 -20.941 -19.542 1.00 51.00 185 THR A CA 1
ATOM 1451 C C . THR A 1 185 ? 11.018 -22.313 -19.666 1.00 51.00 185 THR A C 1
ATOM 1453 O O . THR A 1 185 ? 11.664 -23.265 -20.096 1.00 51.00 185 THR A O 1
ATOM 1456 N N . THR A 1 186 ? 9.713 -22.422 -19.404 1.00 50.56 186 THR A N 1
ATOM 1457 C CA . THR A 1 186 ? 8.976 -23.694 -19.526 1.00 50.56 186 THR A CA 1
ATOM 1458 C C . THR A 1 186 ? 8.844 -24.144 -20.986 1.00 50.56 186 THR A C 1
ATOM 1460 O O . THR A 1 186 ? 8.987 -25.330 -21.287 1.00 50.56 186 THR A O 1
ATOM 1463 N N . GLY A 1 187 ? 8.638 -23.203 -21.914 1.00 52.41 187 GLY A N 1
ATOM 1464 C CA . GLY A 1 187 ? 8.537 -23.489 -23.349 1.00 52.41 187 GLY A CA 1
ATOM 1465 C C . GLY A 1 187 ? 9.867 -23.925 -23.975 1.00 52.41 187 GLY A C 1
ATOM 1466 O O . GLY A 1 187 ? 9.905 -24.911 -24.715 1.00 52.41 187 GLY A O 1
ATOM 1467 N N . LEU A 1 188 ? 10.975 -23.253 -23.637 1.00 56.47 188 LEU A N 1
ATOM 1468 C CA . LEU A 1 188 ? 12.314 -23.609 -24.123 1.00 56.47 188 LEU A CA 1
ATOM 1469 C C . LEU A 1 188 ? 12.811 -24.942 -23.553 1.00 56.47 188 LEU A C 1
ATOM 1471 O O . LEU A 1 188 ? 13.415 -25.721 -24.292 1.00 56.47 188 LEU A O 1
ATOM 1475 N N . LEU A 1 189 ? 12.526 -25.251 -22.282 1.00 56.59 189 LEU A N 1
ATOM 1476 C CA . LEU A 1 189 ? 12.907 -26.536 -21.681 1.00 56.59 189 LEU A CA 1
ATOM 1477 C C . LEU A 1 189 ? 12.181 -27.708 -22.357 1.00 56.59 189 LEU A C 1
ATOM 1479 O O . LEU A 1 189 ? 12.805 -28.722 -22.675 1.00 56.59 189 LEU A O 1
ATOM 1483 N N . LEU A 1 190 ? 10.887 -27.547 -22.653 1.00 55.69 190 LEU A N 1
ATOM 1484 C CA . LEU A 1 190 ? 10.099 -28.565 -23.352 1.00 55.69 190 LEU A CA 1
ATOM 1485 C C . LEU A 1 190 ? 10.557 -28.761 -24.806 1.00 55.69 190 LEU A C 1
ATOM 1487 O O . LEU A 1 190 ? 10.671 -29.904 -25.256 1.00 55.69 190 LEU A O 1
ATOM 1491 N N . MET A 1 191 ? 10.901 -27.685 -25.526 1.00 58.50 191 MET A N 1
ATOM 1492 C CA . MET A 1 191 ? 11.481 -27.812 -26.871 1.00 58.50 191 MET A CA 1
ATOM 1493 C C . MET A 1 191 ? 12.875 -28.459 -26.853 1.00 58.50 191 MET A C 1
ATOM 1495 O O . MET A 1 191 ? 13.182 -29.282 -27.719 1.00 58.50 191 MET A O 1
ATOM 1499 N N . GLY A 1 192 ? 13.705 -28.153 -25.851 1.00 58.56 192 GLY A N 1
ATOM 1500 C CA . GLY A 1 192 ? 15.022 -28.773 -25.676 1.00 58.56 192 GLY A CA 1
ATOM 1501 C C . GLY A 1 192 ? 14.945 -30.288 -25.451 1.00 58.56 192 GLY A C 1
ATOM 1502 O O . GLY A 1 192 ? 15.682 -31.049 -26.081 1.00 58.56 192 GLY A O 1
ATOM 1503 N N . VAL A 1 193 ? 14.006 -30.749 -24.618 1.00 59.72 193 VAL A N 1
ATOM 1504 C CA . VAL A 1 193 ? 13.784 -32.184 -24.362 1.00 59.72 193 VAL A CA 1
ATOM 1505 C C . VAL A 1 193 ? 13.260 -32.905 -25.610 1.00 59.72 193 VAL A C 1
ATOM 1507 O O . VAL A 1 193 ? 13.739 -33.996 -25.935 1.00 59.72 193 VAL A O 1
ATOM 1510 N N . ALA A 1 194 ? 12.346 -32.284 -26.363 1.00 59.88 194 ALA A N 1
ATOM 1511 C CA . ALA A 1 194 ? 11.836 -32.844 -27.615 1.00 59.88 194 ALA A CA 1
ATOM 1512 C C . ALA A 1 194 ? 12.947 -33.033 -28.669 1.00 59.88 194 ALA A C 1
ATOM 1514 O O . ALA A 1 194 ? 12.995 -34.064 -29.343 1.00 59.88 194 ALA A O 1
ATOM 1515 N N . GLY A 1 195 ? 13.892 -32.091 -28.765 1.00 58.84 195 GLY A N 1
ATOM 1516 C CA . GLY A 1 195 ? 15.037 -32.187 -29.677 1.00 58.84 195 GLY A CA 1
ATOM 1517 C C . GLY A 1 195 ? 16.035 -33.301 -29.325 1.00 58.84 195 GLY A C 1
ATOM 1518 O O . GLY A 1 195 ? 16.608 -33.921 -30.222 1.00 58.84 195 GLY A O 1
ATOM 1519 N N . ILE A 1 196 ? 16.225 -33.604 -28.035 1.00 60.28 196 ILE A N 1
ATOM 1520 C CA . ILE A 1 196 ? 17.126 -34.680 -27.579 1.00 60.28 196 ILE A CA 1
ATOM 1521 C C . ILE A 1 196 ? 16.494 -36.062 -27.800 1.00 60.28 196 ILE A C 1
ATOM 1523 O O . ILE A 1 196 ? 17.189 -36.994 -28.217 1.00 60.28 196 ILE A O 1
ATOM 1527 N N . LEU A 1 197 ? 15.182 -36.192 -27.579 1.00 59.97 197 LEU A N 1
ATOM 1528 C CA . LEU A 1 197 ? 14.442 -37.443 -27.780 1.00 59.97 197 LEU A CA 1
ATOM 1529 C C . LEU A 1 197 ? 14.230 -37.793 -29.261 1.00 59.97 197 LEU A C 1
ATOM 1531 O O . LEU A 1 197 ? 14.099 -38.970 -29.588 1.00 59.97 197 LEU A O 1
ATOM 1535 N N . TRP A 1 198 ? 14.260 -36.814 -30.174 1.00 59.22 198 TRP A N 1
ATOM 1536 C CA . TRP A 1 198 ? 14.080 -37.059 -31.612 1.00 59.22 198 TRP A CA 1
ATOM 1537 C C . TRP A 1 198 ? 15.306 -37.682 -32.305 1.00 59.22 198 TRP A C 1
ATOM 1539 O O . TRP A 1 198 ? 15.268 -37.913 -33.510 1.00 59.22 198 TRP A O 1
ATOM 1549 N N . LYS A 1 199 ? 16.416 -37.995 -31.617 1.00 54.06 199 LYS A N 1
ATOM 1550 C CA . LYS A 1 199 ? 17.543 -38.680 -32.283 1.00 54.06 199 LYS A CA 1
ATOM 1551 C C . LYS A 1 199 ? 17.056 -40.007 -32.896 1.00 54.06 199 LYS A C 1
ATOM 1553 O O . LYS A 1 199 ? 16.764 -40.939 -32.147 1.00 54.06 199 LYS A O 1
ATOM 1558 N N . PRO A 1 200 ? 16.999 -40.145 -34.239 1.00 55.22 200 PRO A N 1
ATOM 1559 C CA . PRO A 1 200 ? 16.523 -41.370 -34.850 1.00 55.22 200 PRO A CA 1
ATOM 1560 C C . PRO A 1 200 ? 17.540 -42.464 -34.547 1.00 55.22 200 PRO A C 1
ATOM 1562 O O . PRO A 1 200 ? 18.697 -42.400 -34.977 1.00 55.22 200 PRO A O 1
ATOM 1565 N N . CYS A 1 201 ? 17.109 -43.465 -33.785 1.00 55.09 201 CYS A N 1
ATOM 1566 C CA . CYS A 1 201 ? 17.880 -44.665 -33.523 1.00 55.09 201 CYS A CA 1
ATOM 1567 C C . CYS A 1 201 ? 18.085 -45.380 -34.867 1.00 55.09 201 CYS A C 1
ATOM 1569 O O . CYS A 1 201 ? 17.193 -46.063 -35.364 1.00 55.09 201 CYS A O 1
ATOM 1571 N N . ARG A 1 202 ? 19.234 -45.160 -35.522 1.00 54.78 202 ARG A N 1
ATOM 1572 C CA . ARG A 1 202 ? 19.622 -45.902 -36.728 1.00 54.78 202 ARG A CA 1
ATOM 1573 C C . ARG A 1 202 ? 19.885 -47.349 -36.324 1.00 54.78 202 ARG A C 1
ATOM 1575 O O . ARG A 1 202 ? 21.005 -47.716 -35.971 1.00 54.78 202 ARG A O 1
ATOM 1582 N N . THR A 1 203 ? 18.846 -48.169 -36.390 1.00 52.03 203 THR A N 1
ATOM 1583 C CA . THR A 1 203 ? 18.924 -49.622 -36.276 1.00 52.03 203 THR A CA 1
ATOM 1584 C C . THR A 1 203 ? 19.801 -50.143 -37.410 1.00 52.03 203 THR A C 1
ATOM 1586 O O . THR A 1 203 ? 19.466 -50.065 -38.592 1.00 52.03 203 THR A O 1
ATOM 1589 N N . ARG A 1 204 ? 20.988 -50.626 -37.048 1.00 55.31 204 ARG A N 1
ATOM 1590 C CA . ARG A 1 204 ? 21.963 -51.212 -37.965 1.00 55.31 204 ARG A CA 1
ATOM 1591 C C . ARG A 1 204 ? 21.448 -52.591 -38.386 1.00 55.31 204 ARG A C 1
ATOM 1593 O O . ARG A 1 204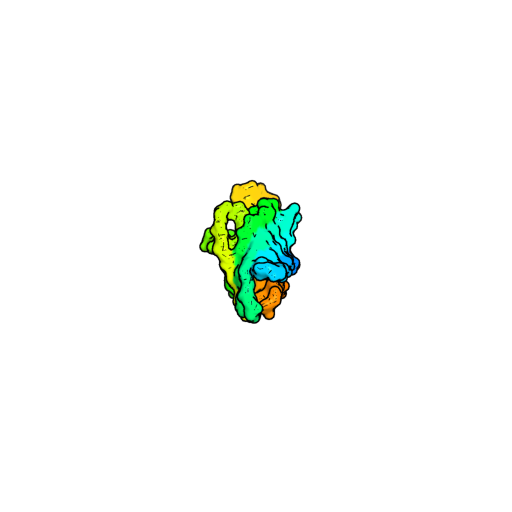 ? 21.617 -53.557 -37.650 1.00 55.31 204 ARG A O 1
ATOM 1600 N N . VAL A 1 205 ? 20.804 -52.686 -39.548 1.00 54.22 205 VAL A N 1
ATOM 1601 C CA . VAL A 1 205 ? 20.468 -53.984 -40.149 1.00 54.22 205 VAL A CA 1
ATOM 1602 C C . VAL A 1 205 ? 21.771 -54.640 -40.604 1.00 54.22 205 VAL A C 1
ATOM 1604 O O . VAL A 1 205 ? 22.495 -54.100 -41.439 1.00 54.22 205 VAL A O 1
ATOM 1607 N N . ARG A 1 206 ? 22.094 -55.785 -40.001 1.00 54.25 206 ARG A N 1
ATOM 1608 C CA . ARG A 1 206 ? 23.236 -56.632 -40.350 1.00 54.25 206 ARG A CA 1
ATOM 1609 C C . ARG A 1 206 ? 22.713 -57.709 -41.301 1.00 54.25 206 ARG A C 1
ATOM 1611 O O . ARG A 1 206 ? 22.070 -58.648 -40.847 1.00 54.25 206 ARG A O 1
ATOM 1618 N N . THR A 1 207 ? 22.922 -57.547 -42.603 1.00 58.25 207 THR A N 1
ATOM 1619 C CA . THR A 1 207 ? 22.752 -58.652 -43.558 1.00 58.25 207 THR A CA 1
ATOM 1620 C C . THR A 1 207 ? 24.010 -59.513 -43.539 1.00 58.25 207 THR A C 1
ATOM 1622 O O . THR A 1 207 ? 25.117 -58.975 -43.435 1.00 58.25 207 THR A O 1
ATOM 1625 N N . GLY A 1 208 ? 23.798 -60.831 -43.530 1.00 57.75 208 GLY A N 1
ATOM 1626 C CA . GLY A 1 208 ? 24.842 -61.857 -43.541 1.00 57.75 208 GLY A CA 1
ATOM 1627 C C . GLY A 1 208 ? 25.553 -62.000 -44.875 1.00 57.75 208 GLY A C 1
ATOM 1628 O O . GLY A 1 208 ? 25.190 -61.277 -45.831 1.00 57.75 208 GLY A O 1
#

pLDDT: mean 78.45, std 19.78, range [32.12, 98.56]

Sequence (208 aa):
MRLVAKHILATIVVLSAPIAALALPVIEWDTVRVSYDYGPWGEVRFSLRTEHSFSPADCWGGGEREADGWWTTLHQESGSIAAAFRFFVVHYGDLVDFDLSESSEIIFGNEGWEHPALRLDWDQPLYLGFRLGYPEYASEALRAEYGWAKLLFDGETVHVLGSATERTGLGIYAGTGTAIPEPATTGLLLMGVAGILWKPCRTRVRTG

Nearest PDB structures (foldseek):
  2d4r-assembly1_A  TM=3.213E-01  e=2.558E-01  Thermus thermophilus HB8
  3tfz-assembly1_B  TM=3.191E-01  e=6.525E-01  Streptomyces sp. R1128
  9hcj-assembly1_R0  TM=3.023E-01  e=4.712E+00  Dictyostelium discoideum
  6vsh-assembly1_C  TM=1.946E-01  e=1.580E+00  Stenotrophomonas maltophilia
  7qwt-assembly2_E  TM=2.898E-01  e=1.283E+00  Rhizorhabdus wittichii RW1

Secondary structure (DSSP, 8-state):
--------------------------EEES-EEEEEEE-TTSEEEEEEEE--SSS-EEEEEEEEB-TTSSEEEEEEEEE-TTS-EEEEEE-TT-EESHHHHHHSPPSEESSSS-PPPEEEEBT--EEEEEEES-TTT--TTSPPEEEEEEEEE-SS-EEEEEEEEESSSS-EETTSS-BPPPTTHHHHHHHHHHHHHT----------